Protein AF-A0A3B8ZD10-F1 (afdb_monomer_lite)

pLDDT: mean 90.15, std 9.59, range [50.25, 98.69]

Radius of gyration: 27.7 Å; chains: 1; bounding box: 55×50×92 Å

Structure (mmCIF, N/CA/C/O backbone):
data_AF-A0A3B8ZD10-F1
#
_entry.id   AF-A0A3B8ZD10-F1
#
loop_
_atom_site.group_PDB
_atom_site.id
_atom_site.type_symbol
_atom_site.label_atom_id
_atom_site.label_alt_id
_atom_site.label_comp_id
_atom_site.label_asym_id
_atom_site.label_entity_id
_atom_site.label_seq_id
_atom_site.pdbx_PDB_ins_code
_atom_site.Cartn_x
_atom_site.Cartn_y
_atom_site.Cartn_z
_atom_site.occupancy
_atom_site.B_iso_or_equiv
_atom_site.auth_seq_id
_atom_site.auth_comp_id
_atom_site.auth_asym_id
_atom_site.auth_atom_id
_atom_site.pdbx_PDB_model_num
ATOM 1 N N . GLU A 1 1 ? -23.209 -29.153 54.012 1.00 58.50 1 GLU A N 1
ATOM 2 C CA . GLU A 1 1 ? -24.086 -29.615 55.105 1.00 58.50 1 GLU A CA 1
ATOM 3 C C . GLU A 1 1 ? -25.466 -29.837 54.503 1.00 58.50 1 GLU A C 1
ATOM 5 O O . GLU A 1 1 ? -25.837 -29.044 53.650 1.00 58.50 1 GLU A O 1
ATOM 10 N N . CYS A 1 2 ? -26.150 -30.945 54.799 1.00 76.38 2 CYS A N 1
ATOM 11 C CA . CYS A 1 2 ? -27.418 -31.303 54.125 1.00 76.38 2 CYS A CA 1
ATOM 12 C C . CYS A 1 2 ? -28.650 -31.156 55.031 1.00 76.38 2 CYS A C 1
ATOM 14 O O . CYS A 1 2 ? -29.732 -31.609 54.667 1.00 76.38 2 CYS A O 1
ATOM 16 N N . HIS A 1 3 ? -28.470 -30.608 56.229 1.00 82.19 3 HIS A N 1
ATOM 17 C CA . HIS A 1 3 ? -29.520 -30.393 57.214 1.00 82.19 3 HIS A CA 1
ATOM 18 C C . HIS A 1 3 ? -29.090 -29.293 58.185 1.00 82.19 3 HIS A C 1
ATOM 20 O O . HIS A 1 3 ? -27.906 -28.964 58.244 1.00 82.19 3 HIS A O 1
ATOM 26 N N . ASP A 1 4 ? -30.058 -28.770 58.932 1.00 85.12 4 ASP A N 1
ATOM 27 C CA . ASP A 1 4 ? -29.829 -27.820 60.017 1.00 85.12 4 ASP A CA 1
ATOM 28 C C . ASP A 1 4 ? -29.285 -28.530 61.261 1.00 85.12 4 ASP A C 1
ATOM 30 O O . ASP A 1 4 ? -29.813 -29.565 61.686 1.00 85.12 4 ASP A O 1
ATOM 34 N N . HIS A 1 5 ? -28.284 -27.940 61.904 1.00 88.56 5 HIS A N 1
ATOM 35 C CA . HIS A 1 5 ? -27.879 -28.289 63.257 1.00 88.56 5 HIS A CA 1
ATOM 36 C C . HIS A 1 5 ? -28.470 -27.327 64.294 1.00 88.56 5 HIS A C 1
ATOM 38 O O . HIS A 1 5 ? -28.798 -26.172 64.035 1.00 88.56 5 HIS A O 1
ATOM 44 N N . LYS A 1 6 ? -28.567 -27.813 65.540 1.00 86.81 6 LYS A N 1
ATOM 45 C CA . LYS A 1 6 ? -29.190 -27.103 66.674 1.00 86.81 6 LYS A CA 1
ATOM 46 C C . LYS A 1 6 ? -28.599 -25.713 66.956 1.00 86.81 6 LYS A C 1
ATOM 48 O O . LYS A 1 6 ? -29.279 -24.886 67.556 1.00 86.81 6 LYS A O 1
ATOM 53 N N . PHE A 1 7 ? -27.339 -25.487 66.596 1.00 88.12 7 PHE A N 1
ATOM 54 C CA . PHE A 1 7 ? -26.610 -24.255 66.905 1.00 88.12 7 PHE A CA 1
ATOM 55 C C . PHE A 1 7 ? -26.227 -23.464 65.654 1.00 88.12 7 PHE A C 1
ATOM 57 O O . PHE A 1 7 ? -25.384 -22.570 65.744 1.00 88.12 7 PHE A O 1
ATOM 64 N N . ASP A 1 8 ? -26.835 -23.775 64.508 1.00 85.00 8 ASP A N 1
ATOM 65 C CA . ASP A 1 8 ? -26.559 -23.033 63.288 1.00 85.00 8 ASP A CA 1
ATOM 66 C C . ASP A 1 8 ? -27.154 -21.622 63.380 1.00 85.00 8 ASP A C 1
ATOM 68 O O . ASP A 1 8 ? -28.319 -21.450 63.751 1.00 85.00 8 ASP A O 1
ATOM 72 N N . PRO A 1 9 ? -26.366 -20.585 63.055 1.00 87.69 9 PRO A N 1
ATOM 73 C CA . PRO A 1 9 ? -26.815 -19.199 63.140 1.00 87.69 9 PRO A CA 1
ATOM 74 C C . PRO A 1 9 ? -27.785 -18.808 62.013 1.00 87.69 9 PRO A C 1
ATOM 76 O O . PRO A 1 9 ? -28.437 -17.771 62.107 1.00 87.69 9 PRO A O 1
ATOM 79 N N . LEU A 1 10 ? -27.862 -19.604 60.943 1.00 86.56 10 LEU A N 1
ATOM 80 C CA . LEU A 1 10 ? -28.751 -19.437 59.794 1.00 86.56 10 LEU A CA 1
ATOM 81 C C . LEU A 1 10 ? -29.267 -20.813 59.383 1.00 86.56 10 LEU A C 1
ATOM 83 O O . LEU A 1 10 ? -28.506 -21.778 59.423 1.00 86.56 10 LEU A O 1
ATOM 87 N N . THR A 1 11 ? -30.522 -20.895 58.941 1.00 90.06 11 THR A N 1
ATOM 88 C CA . THR A 1 11 ? -31.039 -22.155 58.400 1.00 90.06 11 THR A CA 1
ATOM 89 C C . THR A 1 11 ? -30.352 -22.484 57.074 1.00 90.06 11 THR A C 1
ATOM 91 O O . THR A 1 11 ? -29.968 -21.604 56.2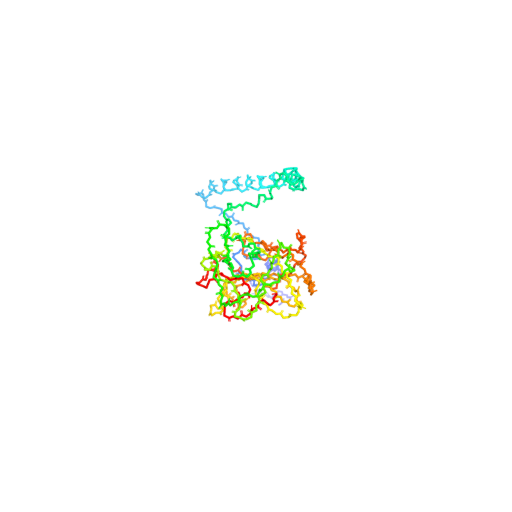98 1.00 90.06 11 THR A O 1
ATOM 94 N N . MET A 1 12 ? -30.241 -23.768 56.765 1.00 87.62 12 MET A N 1
ATOM 95 C CA . MET A 1 12 ? -29.809 -24.304 55.485 1.00 87.62 12 MET A CA 1
ATOM 96 C C . MET A 1 12 ? -30.646 -23.714 54.340 1.00 87.62 12 MET A C 1
ATOM 98 O O . MET A 1 12 ? -30.109 -23.395 53.277 1.00 87.62 12 MET A O 1
ATOM 102 N N . GLN A 1 13 ? -31.951 -23.523 54.554 1.00 88.38 13 GLN A N 1
ATOM 103 C CA . GLN A 1 13 ? -32.834 -22.873 53.587 1.00 88.38 13 GLN A CA 1
ATOM 104 C C . GLN A 1 13 ? -32.432 -21.410 53.335 1.00 88.38 13 GLN A C 1
ATOM 106 O O . GLN A 1 13 ? -32.352 -20.995 52.177 1.00 88.38 13 GLN A O 1
ATOM 111 N N . ASP A 1 14 ? -32.133 -20.636 54.378 1.00 89.12 14 ASP A N 1
ATOM 112 C CA . ASP A 1 14 ? -31.678 -19.245 54.247 1.00 89.12 14 ASP A CA 1
ATOM 113 C C . ASP A 1 14 ? -30.306 -19.164 53.570 1.00 89.12 14 ASP A C 1
ATOM 115 O O . ASP A 1 14 ? -30.092 -18.353 52.668 1.00 89.12 14 ASP A O 1
ATOM 119 N N . TYR A 1 15 ? -29.391 -20.063 53.932 1.00 86.12 15 TYR A N 1
ATOM 120 C CA . TYR A 1 15 ? -28.073 -20.156 53.312 1.00 86.12 15 TYR A CA 1
ATOM 121 C C . TYR A 1 15 ? -28.170 -20.435 51.804 1.00 86.12 15 TYR A C 1
ATOM 123 O O . TYR A 1 15 ? -27.581 -19.712 50.994 1.00 86.12 15 TYR A O 1
ATOM 131 N N . TYR A 1 16 ? -28.938 -21.453 51.398 1.00 86.25 16 TYR A N 1
ATOM 132 C CA . TYR A 1 16 ? -29.074 -21.806 49.983 1.00 86.25 16 TYR A CA 1
ATOM 133 C C . TYR A 1 16 ? -29.938 -20.819 49.193 1.00 86.25 16 TYR A C 1
ATOM 135 O O . TYR A 1 16 ? -29.632 -20.566 48.026 1.00 86.25 16 TYR A O 1
ATOM 143 N N . SER A 1 17 ? -30.971 -20.226 49.799 1.00 86.69 17 SER A N 1
ATOM 144 C CA . SER A 1 17 ? -31.771 -19.186 49.140 1.00 86.69 17 SER A CA 1
ATOM 145 C C . SER A 1 17 ? -30.940 -17.933 48.864 1.00 86.69 17 SER A C 1
ATOM 147 O O . SER A 1 17 ? -30.990 -17.409 47.752 1.00 86.69 17 SER A O 1
ATOM 149 N N . MET A 1 18 ? -30.083 -17.516 49.802 1.00 85.19 18 MET A N 1
ATOM 150 C CA . MET A 1 18 ? -29.147 -16.411 49.590 1.00 85.19 18 MET A CA 1
ATOM 151 C C . MET A 1 18 ? -28.082 -16.765 48.543 1.00 85.19 18 MET A C 1
ATOM 153 O O . MET A 1 18 ? -27.802 -15.977 47.641 1.00 85.19 18 MET A O 1
ATOM 157 N N . ALA A 1 19 ? -27.521 -17.977 48.600 1.00 83.25 19 ALA A N 1
ATOM 158 C CA . ALA A 1 19 ? -26.534 -18.431 47.622 1.00 83.25 19 ALA A CA 1
ATOM 159 C C . ALA A 1 19 ? -27.093 -18.464 46.188 1.00 83.25 19 ALA A C 1
ATOM 161 O O . ALA A 1 19 ? -26.352 -18.182 45.244 1.00 83.25 19 ALA A O 1
ATOM 162 N N . ALA A 1 20 ? -28.384 -18.766 46.009 1.00 83.19 20 ALA A N 1
ATOM 163 C CA . ALA A 1 20 ? -29.035 -18.783 44.701 1.00 83.19 20 ALA A CA 1
ATOM 164 C C . ALA A 1 20 ? -29.061 -17.400 44.022 1.00 83.19 20 ALA A C 1
ATOM 166 O O . ALA A 1 20 ? -28.881 -17.328 42.806 1.00 83.19 20 ALA A O 1
ATOM 167 N N . PHE A 1 21 ? -29.197 -16.306 44.786 1.00 80.19 21 PHE A N 1
ATOM 168 C CA . PHE A 1 21 ? -29.125 -14.943 44.237 1.00 80.19 21 PHE A CA 1
ATOM 169 C C . PHE A 1 21 ? -27.746 -14.625 43.646 1.00 80.19 21 PHE A C 1
ATOM 171 O O . PHE A 1 21 ? -27.655 -14.009 42.586 1.00 80.19 21 PHE A O 1
ATOM 178 N N . PHE A 1 22 ? -26.669 -15.074 44.294 1.00 78.44 22 PHE A N 1
ATOM 179 C CA . PHE A 1 22 ? -25.298 -14.745 43.884 1.00 78.44 22 PHE A CA 1
ATOM 180 C C . PHE A 1 22 ? -24.666 -15.771 42.935 1.00 78.44 22 PHE A C 1
ATOM 182 O O . PHE A 1 22 ? -23.684 -15.463 42.261 1.00 78.44 22 PHE A O 1
ATOM 189 N N . ARG A 1 23 ? -25.228 -16.983 42.833 1.00 73.62 23 ARG A N 1
ATOM 190 C CA . ARG A 1 23 ? -24.762 -18.035 41.909 1.00 73.62 23 ARG A CA 1
ATOM 191 C C . ARG A 1 23 ? -25.371 -17.975 40.507 1.00 73.62 23 ARG A C 1
ATOM 193 O O . ARG A 1 23 ? -25.108 -18.872 39.712 1.00 73.62 23 ARG A O 1
ATOM 200 N N . ASN A 1 24 ? -26.131 -16.933 40.179 1.00 74.81 24 ASN A N 1
ATOM 201 C CA . ASN A 1 24 ? -26.743 -16.768 38.860 1.00 74.81 24 ASN A CA 1
ATOM 202 C C . ASN A 1 24 ? -26.141 -15.599 38.062 1.00 74.81 24 ASN A C 1
ATOM 204 O O . ASN A 1 24 ? -26.862 -14.768 37.514 1.00 74.81 24 ASN A O 1
ATOM 208 N N . THR A 1 25 ? -24.810 -15.499 38.019 1.00 71.50 25 THR A N 1
ATOM 209 C CA . THR A 1 25 ? -24.140 -14.547 37.125 1.00 71.50 25 THR A CA 1
ATOM 210 C C . THR A 1 25 ? -23.747 -15.226 35.818 1.00 71.50 25 THR A C 1
ATOM 212 O O . THR A 1 25 ? -23.167 -16.310 35.810 1.00 71.50 25 THR A O 1
ATOM 215 N N . THR A 1 26 ? -24.046 -14.577 34.693 1.00 72.12 26 THR A N 1
ATOM 216 C CA . THR A 1 26 ? -23.572 -14.987 33.362 1.00 72.12 26 THR A CA 1
ATOM 217 C C . THR A 1 26 ? -22.151 -14.492 33.073 1.00 72.12 26 THR A C 1
ATOM 219 O O . THR A 1 26 ? -21.624 -14.736 31.987 1.00 72.12 26 THR A O 1
ATOM 222 N N . GLN A 1 27 ? -21.527 -13.762 34.004 1.00 72.88 27 GLN A N 1
ATOM 223 C CA . GLN A 1 27 ? -20.167 -13.255 33.844 1.00 72.88 27 GLN A CA 1
ATOM 224 C C . GLN A 1 27 ? -19.145 -14.329 34.226 1.00 72.88 27 GLN A C 1
ATOM 226 O O . GLN A 1 27 ? -19.218 -14.934 35.292 1.00 72.88 27 GLN A O 1
ATOM 231 N N . GLY A 1 28 ? -18.170 -14.555 33.345 1.00 74.50 28 GLY A N 1
ATOM 232 C CA . GLY A 1 28 ? -17.036 -15.432 33.633 1.00 74.50 28 GLY A CA 1
ATOM 233 C C . GLY A 1 28 ? -16.087 -14.834 34.679 1.00 74.50 28 GLY A C 1
ATOM 234 O O . GLY A 1 28 ? -16.076 -13.627 34.896 1.00 74.50 28 GLY A O 1
ATOM 235 N N . ALA A 1 29 ? -15.245 -15.679 35.282 1.00 74.62 29 ALA A N 1
ATOM 236 C CA . ALA A 1 29 ? -14.322 -15.286 36.356 1.00 74.62 29 ALA A CA 1
ATOM 237 C C . ALA A 1 29 ? -13.251 -14.255 35.943 1.00 74.62 29 ALA A C 1
ATOM 239 O O . ALA A 1 29 ? -12.703 -13.566 36.797 1.00 74.62 29 ALA A O 1
ATOM 240 N N . PHE A 1 30 ? -12.949 -14.151 34.645 1.00 75.19 30 PHE A N 1
ATOM 241 C CA . PHE A 1 30 ? -11.964 -13.215 34.107 1.00 75.19 30 PHE A CA 1
ATOM 242 C C . PHE A 1 30 ? -12.637 -12.184 33.201 1.00 75.19 30 PHE A C 1
ATOM 244 O O . PHE A 1 30 ? -13.269 -12.536 32.193 1.00 75.19 30 PHE A O 1
ATOM 251 N N . ASP A 1 31 ? -12.428 -10.908 33.520 1.00 73.75 31 ASP A N 1
ATOM 252 C CA . ASP A 1 31 ? -12.851 -9.777 32.693 1.00 73.75 31 ASP A CA 1
ATOM 253 C C . ASP A 1 31 ? -12.106 -9.740 31.347 1.00 73.75 31 ASP A C 1
ATOM 255 O O . ASP A 1 31 ? -12.654 -9.278 30.352 1.00 73.75 31 ASP A O 1
ATOM 259 N N . GLY A 1 32 ? -10.910 -10.332 31.273 1.00 79.06 32 GLY A N 1
ATOM 260 C CA . GLY A 1 32 ? -10.067 -10.351 30.082 1.00 79.06 32 GLY A CA 1
ATOM 261 C C . GLY A 1 32 ? -9.297 -9.049 29.861 1.00 79.06 32 GLY A C 1
ATOM 262 O O . GLY A 1 32 ? -8.854 -8.817 28.739 1.00 79.06 32 GLY A O 1
ATOM 263 N N . ASN A 1 33 ? -9.151 -8.216 30.898 1.00 77.50 33 ASN A N 1
ATOM 264 C CA . ASN A 1 33 ? -8.422 -6.947 30.857 1.00 77.50 33 ASN A CA 1
ATOM 265 C C . ASN A 1 33 ? -8.928 -5.971 29.769 1.00 77.50 33 ASN A C 1
ATOM 267 O O . ASN A 1 33 ? -8.164 -5.198 29.189 1.00 77.50 33 ASN A O 1
ATOM 271 N N . VAL A 1 34 ? -10.225 -6.033 29.445 1.00 77.62 34 VAL A N 1
ATOM 272 C CA . VAL A 1 34 ? -10.886 -5.104 28.518 1.00 77.62 34 VAL A CA 1
ATOM 273 C C . VAL A 1 34 ? -11.526 -3.960 29.301 1.00 77.62 34 VAL A C 1
ATOM 275 O O . VAL A 1 34 ? -12.188 -4.191 30.309 1.00 77.62 34 VAL A O 1
ATOM 278 N N . ARG A 1 35 ? -11.353 -2.723 28.814 1.00 72.38 35 ARG A N 1
ATOM 279 C CA . ARG A 1 35 ? -11.774 -1.481 29.495 1.00 72.38 35 ARG A CA 1
ATOM 280 C C . ARG A 1 35 ? -13.214 -1.518 30.023 1.00 72.38 35 ARG A C 1
ATOM 282 O O . ARG A 1 35 ? -13.456 -1.080 31.138 1.00 72.38 35 ARG A O 1
ATOM 289 N N . ASP A 1 36 ? -14.144 -2.027 29.220 1.00 76.69 36 ASP A N 1
ATOM 290 C CA . ASP A 1 36 ? -15.575 -2.052 29.542 1.00 76.69 36 ASP A CA 1
ATOM 291 C C . ASP A 1 36 ? -16.055 -3.471 29.938 1.00 76.69 36 ASP A C 1
ATOM 293 O O . ASP A 1 36 ? -17.207 -3.817 29.697 1.00 76.69 36 ASP A O 1
ATOM 297 N N . GLY A 1 37 ? -15.189 -4.312 30.526 1.00 72.69 37 GLY A N 1
ATOM 298 C CA . GLY A 1 37 ? -15.539 -5.646 31.039 1.00 72.69 37 GLY A CA 1
ATOM 299 C C . GLY A 1 37 ? -16.299 -6.554 30.052 1.00 72.69 37 GLY A C 1
ATOM 300 O O . GLY A 1 37 ? -16.341 -6.323 28.846 1.00 72.69 37 GLY A O 1
ATOM 301 N N . LYS A 1 38 ? -16.909 -7.632 30.561 1.00 72.75 38 LYS A N 1
ATOM 302 C CA . LYS A 1 38 ? -17.839 -8.501 29.795 1.00 72.75 38 LYS A CA 1
ATOM 303 C C . LYS A 1 38 ? -19.282 -8.430 30.305 1.00 72.75 38 LYS A C 1
ATOM 305 O O . LYS A 1 38 ? -20.141 -9.191 29.867 1.00 72.75 38 LYS A O 1
ATOM 310 N N . GLY A 1 39 ? -19.524 -7.555 31.274 1.00 74.50 39 GLY A N 1
ATOM 311 C CA . GLY A 1 39 ? -20.830 -7.311 31.865 1.00 74.50 39 GLY A CA 1
ATOM 312 C C . GLY A 1 39 ? -21.616 -6.221 31.144 1.00 74.50 39 GLY A C 1
ATOM 313 O O . GLY A 1 39 ? -21.083 -5.553 30.259 1.00 74.50 39 GLY A O 1
ATOM 314 N N . PRO A 1 40 ? -22.879 -5.999 31.536 1.00 74.94 40 PRO A N 1
ATOM 315 C CA . PRO A 1 40 ? -23.596 -4.804 31.125 1.00 74.94 40 PRO A CA 1
ATOM 316 C C . PRO A 1 40 ? -22.879 -3.566 31.679 1.00 74.94 40 PRO A C 1
ATOM 318 O O . PRO A 1 40 ? -22.665 -3.448 32.884 1.00 74.94 40 PRO A O 1
ATOM 321 N N . VAL A 1 41 ? -22.523 -2.641 30.790 1.00 79.00 41 VAL A N 1
ATOM 322 C CA . VAL A 1 41 ? -21.915 -1.356 31.147 1.00 79.00 41 VAL A CA 1
ATOM 323 C C . VAL A 1 41 ? -22.866 -0.240 30.757 1.00 79.00 41 VAL A C 1
ATOM 325 O O . VAL A 1 41 ? -23.288 -0.142 29.605 1.00 79.00 41 VAL A O 1
ATOM 328 N N . VAL A 1 42 ? -23.172 0.627 31.718 1.00 81.94 42 VAL A N 1
ATOM 329 C CA . VAL A 1 42 ? -23.913 1.864 31.480 1.00 81.94 42 VAL A CA 1
ATOM 330 C C . VAL A 1 42 ? -22.915 3.012 31.522 1.00 81.94 42 VAL A C 1
ATOM 332 O O . VAL A 1 42 ? -22.286 3.256 32.549 1.00 81.94 42 VAL A O 1
ATOM 335 N N . ARG A 1 43 ? -22.745 3.717 30.400 1.00 82.38 43 ARG A N 1
ATOM 336 C CA . ARG A 1 43 ? -21.948 4.948 30.380 1.00 82.38 43 ARG A CA 1
ATOM 337 C C . ARG A 1 43 ? -22.797 6.075 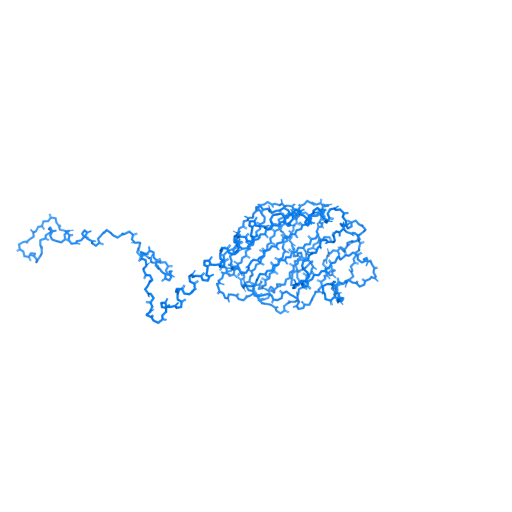30.953 1.00 82.38 43 ARG A C 1
ATOM 339 O O . ARG A 1 43 ? -23.824 6.416 30.373 1.00 82.38 43 ARG A O 1
ATOM 346 N N . VAL A 1 44 ? -22.347 6.650 32.061 1.00 86.81 44 VAL A N 1
ATOM 347 C CA . VAL A 1 44 ? -22.975 7.813 32.690 1.00 86.81 44 VAL A CA 1
ATOM 348 C C . VAL A 1 44 ? -22.087 9.027 32.400 1.00 86.81 44 VAL A C 1
ATOM 350 O O . VAL A 1 44 ? -20.978 9.080 32.930 1.00 86.81 44 VAL A O 1
ATOM 353 N N . PRO A 1 45 ? -22.502 9.955 31.518 1.00 84.88 45 PRO A N 1
ATOM 354 C CA . PRO A 1 45 ? -21.742 11.175 31.257 1.00 84.88 45 PRO A CA 1
ATOM 355 C C . PRO A 1 45 ? -21.700 12.060 32.505 1.00 84.88 45 PRO A C 1
ATOM 357 O O . PRO A 1 45 ? -22.663 12.081 33.277 1.00 84.88 45 PRO A O 1
ATOM 360 N N . LEU A 1 46 ? -20.621 12.825 32.678 1.00 91.56 46 LEU A N 1
ATOM 361 C CA . LEU A 1 46 ? -20.606 13.915 33.650 1.00 91.56 46 LEU A CA 1
ATOM 362 C C . LEU A 1 46 ? -21.577 15.013 33.199 1.00 91.56 46 LEU A C 1
ATOM 364 O O . LEU A 1 46 ? -21.838 15.166 32.007 1.00 91.56 46 LEU A O 1
ATOM 368 N N . GLY A 1 47 ? -22.114 15.787 34.147 1.00 93.00 47 GLY A N 1
ATOM 369 C CA . GLY A 1 47 ? -23.080 16.848 33.838 1.00 93.00 47 GLY A CA 1
ATOM 370 C C . GLY A 1 47 ? -22.548 17.865 32.822 1.00 93.00 47 GLY A C 1
ATOM 371 O O . GLY A 1 47 ? -23.264 18.239 31.899 1.00 93.00 47 GLY A O 1
ATOM 372 N N . GLU A 1 48 ? -21.271 18.232 32.946 1.00 91.62 48 GLU A N 1
ATOM 373 C CA . GLU A 1 48 ? -20.562 19.130 32.024 1.00 91.62 48 GLU A CA 1
ATOM 374 C C . GLU A 1 48 ? -20.386 18.553 30.606 1.00 91.62 48 GLU A C 1
ATOM 376 O O . GLU A 1 48 ? -20.336 19.302 29.633 1.00 91.62 48 GLU A O 1
ATOM 381 N N . ASP A 1 49 ? -20.371 17.224 30.463 1.00 91.62 49 ASP A N 1
ATOM 382 C CA . ASP A 1 49 ? -20.184 16.543 29.178 1.00 91.62 49 ASP A CA 1
ATOM 383 C C . ASP A 1 49 ? -21.492 16.345 28.402 1.00 91.62 49 ASP A C 1
ATOM 385 O O . ASP A 1 49 ? -21.459 15.985 27.222 1.00 91.62 49 ASP A O 1
ATOM 389 N N . LEU A 1 50 ? -22.657 16.543 29.032 1.00 90.69 50 LEU A N 1
ATOM 390 C CA . LEU A 1 50 ? -23.956 16.243 28.419 1.00 90.69 50 LEU A CA 1
ATOM 391 C C . LEU A 1 50 ? -24.200 17.063 27.148 1.00 90.69 50 LEU A C 1
ATOM 393 O O . LEU A 1 50 ? -24.604 16.502 26.125 1.00 90.69 50 LEU A O 1
ATOM 397 N N . GLU A 1 51 ? -23.903 18.364 27.186 1.00 92.88 51 GLU A N 1
ATOM 398 C CA . GLU A 1 51 ? -24.054 19.246 26.024 1.00 92.88 51 GLU A CA 1
ATOM 399 C C . GLU A 1 51 ? -23.099 18.845 24.897 1.00 92.88 51 GLU A C 1
ATOM 401 O O . GLU A 1 51 ? -23.502 18.718 23.735 1.00 92.88 51 GLU A O 1
ATOM 406 N N . ARG A 1 52 ? -21.831 18.568 25.237 1.00 92.75 52 ARG A N 1
ATOM 407 C CA . ARG A 1 52 ? -20.825 18.160 24.253 1.00 92.75 52 ARG A CA 1
ATOM 408 C C . ARG A 1 52 ? -21.171 16.817 23.622 1.00 92.75 52 ARG A C 1
ATOM 410 O O . ARG A 1 52 ? -21.034 16.668 22.407 1.00 92.75 52 ARG A O 1
ATOM 417 N N . LYS A 1 53 ? -21.646 15.858 24.416 1.00 90.75 53 LYS A N 1
ATOM 418 C CA . LYS A 1 53 ? -22.092 14.551 23.933 1.00 90.75 53 LYS A CA 1
ATOM 419 C C . LYS A 1 53 ? -23.254 14.699 22.952 1.00 90.75 53 LYS A C 1
ATOM 421 O O . LYS A 1 53 ? -23.185 14.137 21.864 1.00 90.75 53 LYS A O 1
ATOM 426 N N . ALA A 1 54 ? -24.281 15.476 23.300 1.00 92.06 54 ALA A N 1
ATOM 427 C CA . ALA A 1 54 ? -25.426 15.700 22.419 1.00 92.06 54 ALA A CA 1
ATOM 428 C C . ALA A 1 54 ? -25.008 16.348 21.086 1.00 92.06 54 ALA A C 1
ATOM 430 O O . ALA A 1 54 ? -25.472 15.943 20.018 1.00 92.06 54 ALA A O 1
ATOM 431 N N . ALA A 1 55 ? -24.079 17.309 21.126 1.00 94.62 55 ALA A N 1
ATOM 432 C CA . ALA A 1 55 ? -23.522 17.911 19.918 1.00 94.62 55 ALA A CA 1
ATOM 433 C C . ALA A 1 55 ? -22.767 16.888 19.050 1.00 94.62 55 ALA A C 1
ATOM 435 O O . ALA A 1 55 ? -22.951 16.863 17.833 1.00 94.62 55 ALA A O 1
ATOM 436 N N . LEU A 1 56 ? -21.944 16.030 19.661 1.00 93.88 56 LEU A N 1
ATOM 437 C CA . LEU A 1 56 ? -21.199 14.985 18.954 1.00 93.88 56 LEU A CA 1
ATOM 438 C C . LEU A 1 56 ? -22.120 13.935 18.328 1.00 93.88 56 LEU A C 1
ATOM 440 O O . LEU A 1 56 ? -21.900 13.564 17.179 1.00 93.88 56 LEU A O 1
ATOM 444 N N . ASP A 1 57 ? -23.163 13.497 19.033 1.00 91.69 57 ASP A N 1
ATOM 445 C CA . ASP A 1 57 ? -24.133 12.532 18.502 1.00 91.69 57 ASP A CA 1
ATOM 446 C C . ASP A 1 57 ? -24.797 13.072 17.221 1.00 91.69 57 ASP A C 1
ATOM 448 O O . ASP A 1 57 ? -24.871 12.371 16.208 1.00 91.69 57 ASP A O 1
ATOM 452 N N . ASN A 1 58 ? -25.183 14.353 17.219 1.00 94.38 58 ASN A N 1
ATOM 453 C CA . ASN A 1 58 ? -25.740 15.020 16.040 1.00 94.38 58 ASN A CA 1
ATOM 454 C C . ASN A 1 58 ? -24.719 15.154 14.900 1.00 94.38 58 ASN A C 1
ATOM 456 O O . ASN A 1 58 ? -25.056 14.913 13.741 1.00 94.38 58 ASN A O 1
ATOM 460 N N . GLN A 1 59 ? -23.465 15.506 15.206 1.00 96.25 59 GLN A N 1
ATOM 461 C CA . GLN A 1 59 ? -22.397 15.605 14.204 1.00 96.25 59 GLN A CA 1
ATOM 462 C C . GLN A 1 59 ? -22.082 14.247 13.568 1.00 96.25 59 GLN A C 1
ATOM 464 O O . GLN A 1 59 ? -21.922 14.162 12.351 1.00 96.25 59 GLN A O 1
ATOM 469 N N . ILE A 1 60 ? -22.037 13.178 14.369 1.00 91.56 60 ILE A N 1
ATOM 470 C CA . ILE A 1 60 ? -21.826 11.809 13.890 1.00 91.56 60 ILE A CA 1
ATOM 471 C C . ILE A 1 60 ? -22.980 11.394 12.979 1.00 91.56 60 ILE A C 1
ATOM 473 O O . ILE A 1 60 ? -22.728 10.899 11.881 1.00 91.56 60 ILE A O 1
ATOM 477 N N . ALA A 1 61 ? -24.228 11.619 13.399 1.00 94.62 61 ALA A N 1
ATOM 478 C CA . ALA A 1 61 ? -25.400 11.292 12.593 1.00 94.62 61 ALA A CA 1
ATOM 479 C C . ALA A 1 61 ? -25.398 12.056 11.257 1.00 94.62 61 ALA A C 1
ATOM 481 O O . ALA A 1 61 ? -25.564 11.447 10.199 1.00 94.62 61 ALA A O 1
ATOM 482 N N . ALA A 1 62 ? -25.120 13.364 11.286 1.00 95.50 62 ALA A N 1
ATOM 483 C CA . ALA A 1 62 ? -25.034 14.194 10.087 1.00 95.50 62 ALA A CA 1
ATOM 484 C C . ALA A 1 62 ? -23.907 13.738 9.145 1.00 95.50 62 ALA A C 1
ATOM 486 O O . ALA A 1 62 ? -24.128 13.599 7.943 1.00 95.50 62 ALA A O 1
ATOM 487 N N . ALA A 1 63 ? -22.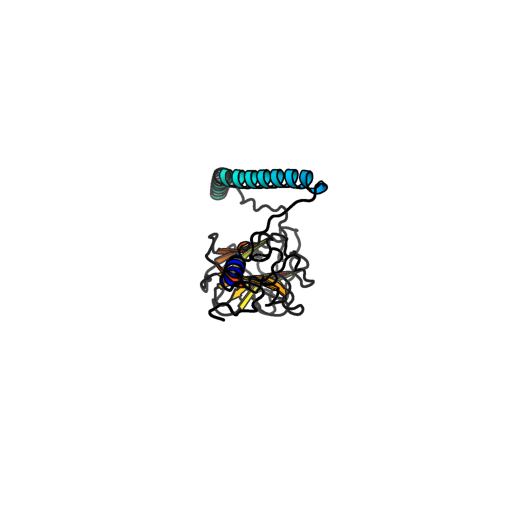716 13.440 9.673 1.00 90.69 63 ALA A N 1
ATOM 488 C CA . ALA A 1 63 ? -21.592 12.949 8.878 1.00 90.69 63 ALA A CA 1
ATOM 489 C C . ALA A 1 63 ? -21.876 11.567 8.266 1.00 90.69 63 ALA A C 1
ATOM 491 O O . ALA A 1 63 ? -21.546 11.317 7.105 1.00 90.69 63 ALA A O 1
ATOM 492 N N . GLN A 1 64 ? -22.519 10.667 9.018 1.00 91.50 64 GLN A N 1
ATOM 493 C CA . GLN A 1 64 ? -22.948 9.363 8.508 1.00 91.5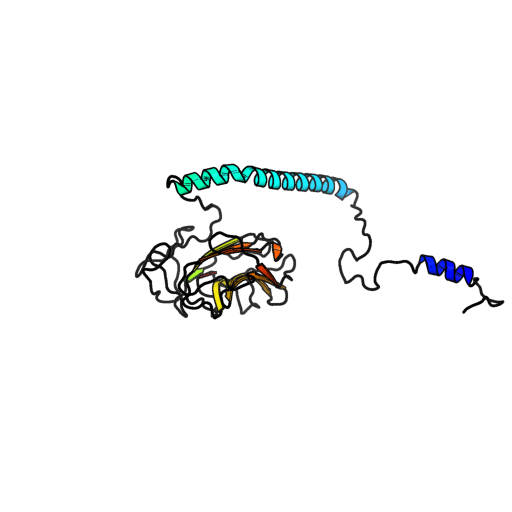0 64 GLN A CA 1
ATOM 494 C C . GLN A 1 64 ? -23.976 9.510 7.384 1.00 91.50 64 GLN A C 1
ATOM 496 O O . GLN A 1 64 ? -23.838 8.851 6.351 1.00 91.50 64 GLN A O 1
ATOM 501 N N . GLN A 1 65 ? -24.958 10.397 7.553 1.00 94.44 65 GLN A N 1
ATOM 502 C CA . GLN A 1 65 ? -25.968 10.671 6.536 1.00 94.44 65 GLN A CA 1
ATOM 503 C C . GLN A 1 65 ? -25.349 11.294 5.283 1.00 94.44 65 GLN A C 1
ATOM 505 O O . GLN A 1 65 ? -25.611 10.811 4.185 1.00 94.44 65 GLN A O 1
ATOM 510 N N . ALA A 1 66 ? -24.475 12.293 5.432 1.00 92.25 66 ALA A N 1
ATOM 511 C CA . ALA A 1 66 ? -23.761 12.908 4.315 1.00 92.25 66 ALA A CA 1
ATOM 512 C C . ALA A 1 66 ? -22.928 11.875 3.538 1.00 92.25 66 ALA A C 1
ATOM 514 O O . ALA A 1 66 ? -22.967 11.843 2.307 1.00 92.25 66 ALA A O 1
ATOM 515 N N . LYS A 1 67 ? -22.234 10.973 4.247 1.00 88.94 67 LYS A N 1
ATOM 516 C CA . LYS A 1 67 ? -21.467 9.881 3.634 1.00 88.94 67 LYS A CA 1
ATOM 517 C C . LYS A 1 67 ? -22.354 8.937 2.821 1.00 88.94 67 LYS A C 1
ATOM 519 O O . LYS A 1 67 ? -21.998 8.585 1.698 1.00 88.94 67 LYS A O 1
ATOM 524 N N . GLU A 1 68 ? -23.486 8.503 3.376 1.00 89.88 68 GLU A N 1
ATOM 525 C CA . GLU A 1 68 ? -24.387 7.571 2.685 1.00 89.88 68 GLU A CA 1
ATOM 526 C C . GLU A 1 68 ? -25.114 8.247 1.515 1.00 89.88 68 GLU A C 1
ATOM 528 O O . GLU A 1 68 ? -25.247 7.666 0.437 1.00 89.88 68 GLU A O 1
ATOM 533 N N . GLN A 1 69 ? -25.501 9.512 1.677 1.00 90.50 69 GLN A N 1
ATOM 534 C CA . GLN A 1 69 ? -26.113 10.306 0.620 1.00 90.50 69 GLN A CA 1
ATOM 535 C C . GLN A 1 69 ? -25.141 10.497 -0.548 1.00 90.50 69 GLN A C 1
ATOM 537 O O . GLN A 1 69 ? -25.497 10.175 -1.681 1.00 90.50 69 GLN A O 1
ATOM 542 N N . HIS A 1 70 ? -23.894 10.892 -0.277 1.00 83.31 70 HIS A N 1
ATOM 543 C CA . HIS A 1 70 ? -22.850 10.973 -1.297 1.00 83.31 70 HIS A CA 1
ATOM 544 C C . HIS A 1 70 ? -22.636 9.626 -2.001 1.00 83.31 70 HIS A C 1
ATOM 546 O O . HIS A 1 70 ? -22.627 9.563 -3.227 1.00 83.31 70 HIS A O 1
ATOM 552 N N . ARG A 1 71 ? -22.556 8.525 -1.242 1.00 78.19 71 ARG A N 1
ATOM 553 C CA . ARG A 1 71 ? -22.407 7.172 -1.796 1.00 78.19 71 ARG A CA 1
ATOM 554 C C . ARG A 1 71 ? -23.543 6.798 -2.750 1.00 78.19 71 ARG A C 1
ATOM 556 O O . ARG A 1 71 ? -23.276 6.246 -3.812 1.00 78.19 71 ARG A O 1
ATOM 563 N N . SER A 1 72 ? -24.790 7.089 -2.380 1.00 84.19 72 SER A N 1
ATOM 564 C CA . SER A 1 72 ? -25.959 6.795 -3.221 1.00 84.19 72 SER A CA 1
ATOM 565 C C . SER A 1 72 ? -26.012 7.662 -4.483 1.00 84.19 72 SER A C 1
ATOM 567 O O . SER A 1 72 ? -26.430 7.195 -5.541 1.00 84.19 72 SER A O 1
ATOM 569 N N . GLN A 1 73 ? -25.547 8.909 -4.392 1.00 85.62 73 GLN A N 1
ATOM 570 C CA . GLN A 1 73 ? -25.557 9.865 -5.497 1.00 85.62 73 GLN A CA 1
ATOM 571 C C . GLN A 1 73 ? -24.355 9.715 -6.433 1.00 85.62 73 GLN A C 1
ATOM 573 O O . GLN A 1 73 ? -24.450 10.127 -7.584 1.00 85.62 73 GLN A O 1
ATOM 578 N N . ALA A 1 74 ? -23.258 9.099 -5.985 1.00 79.62 74 ALA A N 1
ATOM 579 C CA . ALA A 1 74 ? -22.019 8.972 -6.752 1.00 79.62 74 ALA A CA 1
ATOM 580 C C . ALA A 1 74 ? -22.150 8.118 -8.026 1.00 79.62 74 ALA A C 1
ATOM 582 O O . ALA A 1 74 ? -21.353 8.287 -8.943 1.00 79.62 74 ALA A O 1
ATOM 583 N N . GLY A 1 75 ? -23.155 7.238 -8.124 1.00 83.56 75 GLY A N 1
ATOM 584 C CA . GLY A 1 75 ? -23.304 6.322 -9.262 1.00 83.56 75 GLY A CA 1
ATOM 585 C C . GLY A 1 75 ? -23.496 7.031 -10.606 1.00 83.56 75 GLY A C 1
ATOM 586 O O . GLY A 1 75 ? -22.754 6.782 -11.548 1.00 83.56 75 GLY A O 1
ATOM 587 N N . LYS A 1 76 ? -24.458 7.955 -10.708 1.00 84.12 76 LYS A N 1
ATOM 588 C CA . LYS A 1 76 ? -24.772 8.625 -11.984 1.00 84.12 76 LYS A CA 1
ATOM 589 C C . LYS A 1 76 ? -23.647 9.559 -12.475 1.00 84.12 76 LYS A C 1
ATOM 591 O O . LYS A 1 76 ? -23.307 9.465 -13.652 1.00 84.12 76 LYS A O 1
ATOM 596 N N . PRO A 1 77 ? -23.034 10.406 -11.623 1.00 83.38 77 PRO A N 1
ATOM 597 C CA . PRO A 1 77 ? -21.842 11.166 -11.991 1.00 83.38 77 PRO A CA 1
ATOM 598 C C . PRO A 1 77 ? -20.668 10.269 -12.396 1.00 83.38 77 PRO A C 1
ATOM 600 O O . PRO A 1 77 ? -19.972 10.588 -13.355 1.00 83.38 77 PRO A O 1
ATOM 603 N N . PHE A 1 78 ? -20.472 9.133 -11.716 1.00 77.31 78 PHE A N 1
ATOM 604 C CA . PHE A 1 78 ? -19.423 8.174 -12.064 1.00 77.31 78 PHE A CA 1
ATOM 605 C C . PHE A 1 78 ? -19.635 7.564 -13.455 1.00 77.31 78 PHE A C 1
ATOM 607 O O . PHE A 1 78 ? -18.705 7.557 -14.251 1.00 77.31 78 PHE A O 1
ATOM 614 N N . GLU A 1 79 ? -20.848 7.117 -13.784 1.00 81.94 79 GLU A N 1
ATOM 615 C CA . GLU A 1 79 ? -21.170 6.569 -15.114 1.00 81.94 79 GLU A CA 1
ATOM 616 C C . GLU A 1 79 ? -21.007 7.614 -16.232 1.00 81.94 79 GLU A C 1
ATOM 618 O O . GLU A 1 79 ? -20.510 7.314 -17.320 1.00 81.94 79 GLU A O 1
ATOM 623 N N . GLN A 1 80 ? -21.385 8.870 -15.964 1.00 82.38 80 GLN A N 1
ATOM 624 C CA . GLN A 1 80 ? -21.189 9.984 -16.899 1.00 82.38 80 GLN A CA 1
ATOM 625 C C . GLN A 1 80 ? -19.704 10.265 -17.141 1.00 82.38 80 GLN A C 1
ATOM 627 O O . GLN A 1 80 ? -19.281 10.389 -18.290 1.00 82.38 80 GLN A O 1
ATOM 632 N N . TRP A 1 81 ? -18.912 10.319 -16.069 1.00 80.06 81 TRP A N 1
ATOM 633 C CA . TRP A 1 81 ? -17.461 10.451 -16.153 1.00 80.06 81 TRP A CA 1
ATOM 634 C C . TRP A 1 81 ? -16.832 9.272 -16.904 1.00 80.06 81 TRP A C 1
ATOM 636 O O . TRP A 1 81 ? -16.037 9.486 -17.814 1.00 80.06 81 TRP A O 1
ATOM 646 N N . LEU A 1 82 ? -17.240 8.037 -16.599 1.00 77.06 82 LEU A N 1
ATOM 647 C CA . LEU A 1 82 ? -16.728 6.826 -17.241 1.00 77.06 82 LEU A CA 1
ATOM 648 C C . LEU A 1 82 ? -17.003 6.826 -18.750 1.00 77.06 82 LEU A C 1
ATOM 650 O O . LEU A 1 82 ? -16.123 6.486 -19.537 1.00 77.06 82 LEU A O 1
ATOM 654 N N . THR A 1 83 ? -18.199 7.259 -19.157 1.00 80.12 83 THR A N 1
ATOM 655 C CA . THR A 1 83 ? -18.575 7.388 -20.573 1.00 80.12 83 THR A CA 1
ATOM 656 C C . THR A 1 83 ? -17.729 8.446 -21.288 1.00 80.12 83 THR A C 1
ATOM 658 O O . THR A 1 83 ? -17.254 8.194 -22.393 1.00 80.12 83 THR A O 1
ATOM 661 N N . ALA A 1 84 ? -17.491 9.601 -20.654 1.00 74.88 84 ALA A N 1
ATOM 662 C CA . ALA A 1 84 ? -16.654 10.669 -21.209 1.00 74.88 84 ALA A CA 1
ATOM 663 C C . ALA A 1 84 ? -15.171 10.267 -21.319 1.00 74.88 84 ALA A C 1
ATOM 665 O O . ALA A 1 84 ? -14.492 10.617 -22.282 1.00 74.88 84 ALA A O 1
ATOM 666 N N . VAL A 1 85 ? -14.665 9.488 -20.357 1.00 68.44 85 VAL A N 1
ATOM 667 C CA . VAL A 1 85 ? -13.314 8.914 -20.434 1.00 68.44 85 VAL A CA 1
ATOM 668 C C . VAL A 1 85 ? -13.219 7.891 -21.567 1.00 68.44 85 VAL A C 1
ATOM 670 O O . VAL A 1 85 ? -12.256 7.901 -22.331 1.00 68.44 85 VAL A O 1
ATOM 673 N N . ALA A 1 86 ? -14.232 7.035 -21.728 1.00 68.94 86 ALA A N 1
ATOM 674 C CA . ALA A 1 86 ? -14.270 6.041 -22.798 1.00 68.94 86 ALA A CA 1
ATOM 675 C C . ALA A 1 86 ? -14.375 6.657 -24.208 1.00 68.94 86 ALA A C 1
ATOM 677 O O . ALA A 1 86 ? -13.899 6.042 -25.162 1.00 68.94 86 ALA A O 1
ATOM 678 N N . SER A 1 87 ? -14.963 7.853 -24.355 1.00 72.25 87 SER A N 1
ATOM 679 C CA . SER A 1 87 ? -15.041 8.571 -25.638 1.00 72.25 87 SER A CA 1
ATOM 680 C C . SER A 1 87 ? -13.769 9.347 -26.000 1.00 72.25 87 SER A C 1
ATOM 682 O O . SER A 1 87 ? -13.680 9.869 -27.107 1.00 72.25 87 SER A O 1
ATOM 684 N N . GLY A 1 88 ? -12.777 9.407 -25.102 1.00 59.44 88 GLY A N 1
ATOM 685 C CA . GLY A 1 88 ? -11.533 10.156 -25.307 1.00 59.44 88 GLY A CA 1
ATOM 686 C C . GLY A 1 88 ? -11.641 11.664 -25.044 1.00 59.44 88 GLY A C 1
ATOM 687 O O . GLY A 1 88 ? -10.629 12.355 -25.133 1.00 59.44 88 GLY A O 1
ATOM 688 N N . ASP A 1 89 ? -12.826 12.164 -24.671 1.00 56.75 89 ASP A N 1
ATOM 689 C CA . ASP A 1 89 ? -13.069 13.577 -24.328 1.00 56.75 89 ASP A CA 1
ATOM 690 C C . ASP A 1 89 ? -12.757 13.896 -22.855 1.00 56.75 89 ASP A C 1
ATOM 692 O O . ASP A 1 89 ? -12.672 15.059 -22.459 1.00 56.75 89 ASP A O 1
ATOM 696 N N . GLY A 1 90 ? -12.571 12.866 -22.027 1.00 50.25 90 GLY A N 1
ATOM 697 C CA . GLY A 1 90 ? -12.103 12.970 -20.653 1.00 50.25 90 GLY A CA 1
ATOM 698 C C . GLY A 1 90 ? -10.775 12.246 -20.485 1.00 50.25 90 GLY A C 1
ATOM 699 O O . GLY A 1 90 ? -10.701 11.026 -20.601 1.00 50.25 90 GLY A O 1
ATOM 700 N N . GLN A 1 91 ? -9.711 12.965 -20.131 1.00 52.59 91 GLN A N 1
ATOM 701 C CA . GLN A 1 91 ? -8.620 12.306 -19.415 1.00 52.59 91 GLN A CA 1
ATOM 702 C C . GLN A 1 91 ? -9.219 11.818 -18.088 1.00 52.59 91 GLN A C 1
ATOM 704 O O . GLN A 1 91 ? -9.956 12.589 -17.463 1.00 52.59 91 GLN A O 1
ATOM 709 N N . PRO A 1 92 ? -8.973 10.573 -17.640 1.00 53.78 92 PRO A N 1
ATOM 710 C CA . PRO A 1 92 ? -9.335 10.197 -16.287 1.00 53.78 92 PRO A CA 1
ATOM 711 C C . PRO A 1 92 ? -8.635 11.186 -15.358 1.00 53.78 92 PRO A C 1
ATOM 713 O O . PRO A 1 92 ? -7.418 11.141 -15.193 1.00 53.78 92 PRO A O 1
ATOM 716 N N . VAL A 1 93 ? -9.404 12.124 -14.802 1.00 54.72 93 VAL A N 1
ATOM 717 C CA . VAL A 1 93 ? -8.929 13.022 -13.756 1.00 54.72 93 VAL A CA 1
ATOM 718 C C . VAL A 1 93 ? -8.770 12.143 -12.527 1.00 54.72 93 VAL A C 1
ATOM 720 O O . VAL A 1 93 ? -9.666 12.018 -11.695 1.00 54.72 93 VAL A O 1
ATOM 723 N N . VAL A 1 94 ? -7.640 11.445 -12.458 1.00 58.12 94 VAL A N 1
ATOM 724 C CA . VAL A 1 94 ? -7.112 10.992 -11.182 1.00 58.12 94 VAL A CA 1
ATOM 725 C C . VAL A 1 94 ? -6.928 12.278 -10.399 1.00 58.12 94 VAL A C 1
ATOM 727 O O . VAL A 1 94 ? -6.250 13.182 -10.888 1.00 58.12 94 VAL A O 1
ATOM 730 N N . ALA A 1 95 ? -7.604 12.406 -9.258 1.00 64.44 95 ALA A N 1
ATOM 731 C CA . ALA A 1 95 ? -7.403 13.552 -8.389 1.00 64.44 95 ALA A CA 1
ATOM 732 C C . ALA A 1 95 ? -5.892 13.701 -8.165 1.00 64.44 95 ALA A C 1
ATOM 734 O O . ALA A 1 95 ? -5.248 12.813 -7.610 1.00 64.44 95 ALA A O 1
ATOM 735 N N . THR A 1 96 ? -5.323 14.775 -8.707 1.00 68.69 96 THR A N 1
ATOM 736 C CA . THR A 1 96 ? -3.917 15.128 -8.498 1.00 68.69 96 THR A CA 1
ATOM 737 C C . THR A 1 96 ? -3.742 15.871 -7.180 1.00 68.69 96 THR A C 1
ATOM 739 O O . THR A 1 96 ? -2.618 16.036 -6.719 1.00 68.69 96 THR A O 1
ATOM 742 N N . GLU A 1 97 ? -4.849 16.316 -6.577 1.00 72.56 97 GLU A N 1
ATOM 743 C CA . GLU A 1 97 ? -4.886 16.791 -5.198 1.00 72.56 97 GLU A CA 1
ATOM 744 C C . GLU A 1 97 ? -4.355 15.675 -4.287 1.00 72.56 97 GLU A C 1
ATOM 746 O O . GLU A 1 97 ? -4.809 14.534 -4.359 1.00 72.56 97 GLU A O 1
ATOM 751 N N . ASP A 1 98 ? -3.327 15.996 -3.502 1.00 85.19 98 ASP A N 1
ATOM 752 C CA . ASP A 1 98 ? -2.590 15.078 -2.623 1.00 85.19 98 ASP A CA 1
ATOM 753 C C . ASP A 1 98 ? -1.898 13.882 -3.313 1.00 85.19 98 ASP A C 1
ATOM 755 O O . ASP A 1 98 ? -1.408 12.964 -2.644 1.00 85.19 98 ASP A O 1
ATOM 759 N N . LEU A 1 99 ? -1.789 13.883 -4.648 1.00 91.38 99 LEU A N 1
ATOM 760 C CA . LEU A 1 99 ? -1.039 12.856 -5.364 1.00 91.38 99 LEU A CA 1
ATOM 761 C C . LEU A 1 99 ? 0.458 13.043 -5.110 1.00 91.38 99 LEU A C 1
ATOM 763 O O . LEU A 1 99 ? 1.069 14.001 -5.570 1.00 91.38 99 LEU A O 1
ATOM 767 N N . LEU A 1 100 ? 1.066 12.101 -4.390 1.00 94.31 100 LEU A N 1
ATOM 768 C CA . LEU A 1 100 ? 2.497 12.166 -4.080 1.00 94.31 100 LEU A CA 1
ATOM 769 C C . LEU A 1 100 ? 3.371 11.681 -5.240 1.00 94.31 100 LEU A C 1
ATOM 771 O O . LEU A 1 100 ? 4.465 12.201 -5.460 1.00 94.31 100 LEU A O 1
ATOM 775 N N . VAL A 1 101 ? 2.913 10.652 -5.958 1.00 95.00 101 VAL A N 1
ATOM 776 C CA . VAL A 1 101 ? 3.694 9.973 -6.997 1.00 95.00 101 VAL A CA 1
ATOM 777 C C . VAL A 1 101 ? 2.816 9.661 -8.200 1.00 95.00 101 VAL A C 1
ATOM 779 O O . VAL A 1 101 ? 1.840 8.922 -8.098 1.00 95.00 101 VAL A O 1
ATOM 782 N N . HIS A 1 102 ? 3.231 10.163 -9.357 1.00 93.50 102 HIS A N 1
ATOM 783 C CA . HIS A 1 102 ? 2.787 9.710 -10.666 1.00 93.50 102 HIS A CA 1
ATOM 784 C C . HIS A 1 102 ? 4.027 9.414 -11.504 1.00 93.50 102 HIS A C 1
ATOM 786 O O . HIS A 1 102 ? 4.626 10.322 -12.072 1.00 93.50 102 HIS A O 1
ATOM 792 N N . ALA A 1 103 ? 4.425 8.145 -11.549 1.00 93.44 103 ALA A N 1
ATOM 793 C CA . ALA A 1 103 ? 5.575 7.682 -12.315 1.00 93.44 103 ALA A CA 1
ATOM 794 C C . ALA A 1 103 ? 5.080 6.778 -13.457 1.00 93.44 103 ALA A C 1
ATOM 796 O O . ALA A 1 103 ? 4.786 5.608 -13.206 1.00 93.44 103 ALA A O 1
ATOM 797 N N . PRO A 1 104 ? 4.939 7.298 -14.693 1.00 90.44 104 PRO A N 1
ATOM 798 C CA . PRO A 1 104 ? 4.520 6.491 -15.839 1.00 90.44 104 PRO A CA 1
ATOM 799 C C . PRO A 1 104 ? 5.505 5.369 -16.176 1.00 90.44 104 PRO A C 1
ATOM 801 O O . PRO A 1 104 ? 5.081 4.328 -16.672 1.00 90.44 104 PRO A O 1
ATOM 804 N N . LEU A 1 105 ? 6.800 5.589 -15.898 1.00 93.12 105 LEU A N 1
ATOM 805 C CA . LEU A 1 105 ? 7.893 4.646 -16.152 1.00 93.12 105 LEU A CA 1
ATOM 806 C C . LEU A 1 105 ? 7.884 4.130 -17.602 1.00 93.12 105 LEU A C 1
ATOM 808 O O . LEU A 1 105 ? 7.973 2.929 -17.844 1.00 93.12 105 LEU A O 1
ATOM 812 N N . MET A 1 106 ? 7.754 5.052 -18.559 1.00 90.19 106 MET A N 1
ATOM 813 C CA . MET A 1 106 ? 7.643 4.786 -20.004 1.00 90.19 106 MET A CA 1
ATOM 814 C C . MET A 1 106 ? 8.674 5.544 -20.850 1.00 90.19 106 MET A C 1
ATOM 816 O O . MET A 1 106 ? 8.637 5.504 -22.080 1.00 90.19 106 MET A O 1
ATOM 820 N N . GLU A 1 107 ? 9.590 6.262 -20.203 1.00 87.75 107 GLU A N 1
ATOM 821 C CA . GLU A 1 107 ? 10.525 7.192 -20.826 1.00 87.75 107 GLU A CA 1
ATOM 822 C C . GLU A 1 107 ? 11.524 6.472 -21.750 1.00 87.75 107 GLU A C 1
ATOM 824 O O . GLU A 1 107 ? 11.840 6.979 -22.838 1.00 87.75 107 GLU A O 1
ATOM 829 N N . GLY A 1 108 ? 11.945 5.261 -21.369 1.00 86.50 108 GLY A N 1
ATOM 830 C CA . GLY A 1 108 ? 12.908 4.441 -22.100 1.00 86.50 108 GLY A CA 1
ATOM 831 C C . GLY A 1 108 ? 14.364 4.716 -21.711 1.00 86.50 108 GLY A C 1
ATOM 832 O O . GLY A 1 108 ? 14.664 5.530 -20.839 1.00 86.50 108 GLY A O 1
ATOM 833 N N . ALA A 1 109 ? 15.287 4.022 -22.379 1.00 83.00 109 ALA A N 1
ATOM 834 C CA . ALA A 1 109 ? 16.716 4.132 -22.097 1.00 83.00 109 ALA A CA 1
ATOM 835 C C . ALA A 1 109 ? 17.253 5.564 -22.294 1.00 83.00 109 ALA A C 1
ATOM 837 O O . ALA A 1 109 ? 16.862 6.265 -23.229 1.00 83.00 109 ALA A O 1
ATOM 838 N N . ASN A 1 110 ? 18.214 5.952 -21.446 1.00 81.00 110 ASN A N 1
ATOM 839 C CA . ASN A 1 110 ? 18.926 7.239 -21.477 1.00 81.00 110 ASN A CA 1
ATOM 840 C C . ASN A 1 110 ? 18.047 8.485 -21.280 1.00 81.00 110 ASN A C 1
ATOM 842 O O . ASN A 1 110 ? 18.432 9.578 -21.695 1.00 81.00 110 ASN A O 1
ATOM 846 N N . LYS A 1 111 ? 16.877 8.335 -20.658 1.00 83.81 111 LYS A N 1
ATOM 847 C CA . LYS A 1 111 ? 16.045 9.456 -20.225 1.00 83.81 111 LYS A CA 1
ATOM 848 C C . LYS A 1 111 ? 15.885 9.435 -18.715 1.00 83.81 111 LYS A C 1
ATOM 850 O O . LYS A 1 111 ? 15.862 8.365 -18.108 1.00 83.81 111 LYS A O 1
ATOM 855 N N . ASP A 1 112 ? 15.749 10.621 -18.139 1.00 86.44 112 ASP A N 1
ATOM 856 C CA . ASP A 1 112 ? 15.414 10.754 -16.730 1.00 86.44 112 ASP A CA 1
ATOM 857 C C . ASP A 1 112 ? 14.000 10.221 -16.488 1.00 86.44 112 ASP A C 1
ATOM 859 O O . ASP A 1 112 ? 13.062 10.551 -17.214 1.00 86.44 112 ASP A O 1
ATOM 863 N N . LEU A 1 113 ? 13.860 9.395 -15.455 1.00 91.56 113 LEU A N 1
ATOM 864 C CA . LEU A 1 113 ? 12.565 8.980 -14.928 1.00 91.56 113 LEU A CA 1
ATOM 865 C C . LEU A 1 113 ? 11.932 10.159 -14.191 1.00 91.56 113 LEU A C 1
ATOM 867 O O . LEU A 1 113 ? 12.611 10.794 -13.382 1.00 91.56 113 LEU A O 1
ATOM 871 N N . LEU A 1 114 ? 10.648 10.438 -14.414 1.00 91.56 114 LEU A N 1
ATOM 872 C CA . LEU A 1 114 ? 9.979 11.588 -13.800 1.00 91.56 114 LEU A CA 1
ATOM 873 C C . LEU A 1 114 ? 8.850 11.172 -12.852 1.00 91.56 114 LEU A C 1
ATOM 875 O O . LEU A 1 114 ? 8.033 10.305 -13.156 1.00 91.56 114 LEU A O 1
ATOM 879 N N . ASN A 1 115 ? 8.758 11.867 -11.716 1.00 93.56 115 ASN A N 1
ATOM 880 C CA . ASN A 1 115 ? 7.518 11.978 -10.961 1.00 93.56 115 ASN A CA 1
ATOM 881 C C . ASN A 1 115 ? 6.719 13.163 -11.507 1.00 93.56 115 ASN A C 1
ATOM 883 O O . ASN A 1 115 ? 7.034 14.315 -11.208 1.00 93.56 115 ASN A O 1
ATOM 887 N N . LEU A 1 116 ? 5.669 12.892 -12.276 1.00 90.75 116 LEU A N 1
ATOM 888 C CA . LEU A 1 116 ? 4.804 13.920 -12.852 1.00 90.75 116 LEU A CA 1
ATOM 889 C C . LEU A 1 116 ? 3.943 14.643 -11.808 1.00 90.75 116 LEU A C 1
ATOM 891 O O . LEU A 1 116 ? 3.435 15.719 -12.102 1.00 90.75 116 LEU A O 1
ATOM 895 N N . ALA A 1 117 ? 3.784 14.089 -10.602 1.00 89.69 117 ALA A N 1
ATOM 896 C CA . ALA A 1 117 ? 3.017 14.740 -9.541 1.00 89.69 117 ALA A CA 1
ATOM 897 C C . ALA A 1 117 ? 3.750 15.961 -8.958 1.00 89.69 117 ALA A C 1
ATOM 899 O O . ALA A 1 117 ? 3.132 16.973 -8.644 1.00 89.69 117 ALA A O 1
ATOM 900 N N . THR A 1 118 ? 5.079 15.883 -8.861 1.00 88.75 118 THR A N 1
ATOM 901 C CA . THR A 1 118 ? 5.942 16.952 -8.330 1.00 88.75 118 THR A CA 1
ATOM 902 C C . THR A 1 118 ? 6.833 17.593 -9.394 1.00 88.75 118 THR A C 1
ATOM 904 O O . THR A 1 118 ? 7.540 18.552 -9.100 1.00 88.75 118 THR A O 1
ATOM 907 N N . ASN A 1 119 ? 6.814 17.069 -10.623 1.00 88.19 119 ASN A N 1
ATOM 908 C CA . ASN A 1 119 ? 7.706 17.438 -11.721 1.00 88.19 119 ASN A CA 1
ATOM 909 C C . ASN A 1 119 ? 9.202 17.338 -11.346 1.00 88.19 119 ASN A C 1
ATOM 911 O O . ASN A 1 119 ? 9.991 18.245 -11.608 1.00 88.19 119 ASN A O 1
ATOM 915 N N . THR A 1 120 ? 9.589 16.233 -10.699 1.00 90.69 120 THR A N 1
ATOM 916 C CA . THR A 1 120 ? 10.967 15.977 -10.237 1.00 90.69 120 THR A CA 1
ATOM 917 C C . THR A 1 120 ? 11.523 14.676 -10.803 1.00 90.69 120 THR A C 1
ATOM 919 O O . THR A 1 120 ? 10.787 13.695 -10.916 1.00 90.69 120 THR A O 1
ATOM 922 N N . SER A 1 121 ? 12.829 14.625 -11.070 1.00 91.88 121 SER A N 1
ATOM 923 C CA . SER A 1 121 ? 13.502 13.394 -11.500 1.00 91.88 121 SER A CA 1
ATOM 924 C C . SER A 1 121 ? 13.591 12.355 -10.377 1.00 91.88 121 SER A C 1
ATOM 926 O O . SER A 1 121 ? 13.840 12.690 -9.217 1.00 91.88 121 SER A O 1
ATOM 928 N N . LEU A 1 122 ? 13.410 11.085 -10.732 1.00 93.81 122 LEU A N 1
ATOM 929 C CA . LEU A 1 122 ? 13.559 9.933 -9.848 1.00 93.81 122 LEU A CA 1
ATOM 930 C C . LEU A 1 122 ? 14.998 9.417 -9.880 1.00 93.81 122 LEU A C 1
ATOM 932 O O . LEU A 1 122 ? 15.661 9.450 -10.917 1.00 93.81 122 LEU A O 1
ATOM 936 N N . LYS A 1 123 ? 15.477 8.907 -8.744 1.00 93.56 123 LYS A N 1
ATOM 937 C CA . LYS A 1 123 ? 16.812 8.310 -8.648 1.00 93.56 123 LYS A CA 1
ATOM 938 C C . LYS A 1 123 ? 16.732 6.810 -8.895 1.00 93.56 123 LYS A C 1
ATOM 940 O O . LYS A 1 123 ? 15.784 6.159 -8.463 1.00 93.56 123 LYS A O 1
ATOM 945 N N . THR A 1 124 ? 17.753 6.252 -9.529 1.00 94.25 124 THR A N 1
ATOM 946 C CA . THR A 1 124 ? 17.910 4.804 -9.698 1.00 94.25 124 THR A CA 1
ATOM 947 C C . THR A 1 124 ? 19.098 4.311 -8.882 1.00 94.25 124 THR A C 1
ATOM 949 O O . THR A 1 124 ? 20.106 5.006 -8.758 1.00 94.25 124 THR A O 1
ATOM 952 N N . THR A 1 125 ? 19.005 3.104 -8.328 1.00 92.31 125 THR A N 1
ATOM 953 C CA . THR A 1 125 ? 20.103 2.483 -7.563 1.00 92.31 125 THR A CA 1
ATOM 954 C C . THR A 1 125 ? 21.230 1.960 -8.460 1.00 92.31 125 THR A C 1
ATOM 956 O O . THR A 1 125 ? 22.355 1.780 -8.000 1.00 92.31 125 THR A O 1
ATOM 959 N N . GLY A 1 126 ? 20.953 1.796 -9.755 1.00 91.94 126 GLY A N 1
ATOM 960 C CA . GLY A 1 126 ? 21.911 1.427 -10.791 1.00 91.94 126 GLY A CA 1
ATOM 961 C C . GLY A 1 126 ? 21.289 1.530 -12.188 1.00 91.94 126 GLY A C 1
ATOM 962 O O . GLY A 1 126 ? 20.205 2.106 -12.331 1.00 91.94 126 GLY A O 1
ATOM 963 N N . PRO A 1 127 ? 21.960 1.019 -13.236 1.00 92.12 127 PRO A N 1
ATOM 964 C CA . PRO A 1 127 ? 21.457 1.090 -14.605 1.00 92.12 127 PRO A CA 1
ATOM 965 C C . PRO A 1 127 ? 20.168 0.279 -14.768 1.00 92.12 127 PRO A C 1
ATOM 967 O O . PRO A 1 127 ? 20.083 -0.863 -14.316 1.00 92.12 127 PRO A O 1
ATOM 970 N N . ILE A 1 128 ? 19.180 0.860 -15.447 1.00 94.06 128 ILE A N 1
ATOM 971 C CA . ILE A 1 128 ? 17.879 0.237 -15.703 1.00 94.06 128 ILE A CA 1
ATOM 972 C C . ILE A 1 128 ? 17.833 -0.265 -17.146 1.00 94.06 128 ILE A C 1
ATOM 974 O O . ILE A 1 128 ? 18.057 0.501 -18.087 1.00 94.06 128 ILE A O 1
ATOM 978 N N . ASN A 1 129 ? 17.530 -1.551 -17.309 1.00 93.94 129 ASN A N 1
ATOM 979 C CA . ASN A 1 129 ? 17.182 -2.114 -18.608 1.00 93.94 129 ASN A CA 1
ATOM 980 C C . ASN A 1 129 ? 15.731 -1.773 -18.935 1.00 93.94 129 ASN A C 1
ATOM 982 O O . ASN A 1 129 ? 14.903 -1.634 -18.039 1.00 93.94 129 ASN A O 1
ATOM 986 N N . TRP A 1 130 ? 15.423 -1.670 -20.223 1.00 94.25 130 TRP A N 1
ATOM 987 C CA . TRP A 1 130 ? 14.091 -1.317 -20.691 1.00 94.25 130 TRP A CA 1
ATOM 988 C C . TRP A 1 130 ? 13.598 -2.339 -21.701 1.00 94.25 130 TRP A C 1
ATOM 990 O O . TRP A 1 130 ? 14.295 -2.640 -22.670 1.00 94.25 130 TRP A O 1
ATOM 1000 N N . THR A 1 131 ? 12.372 -2.811 -21.505 1.00 91.75 131 THR A N 1
ATOM 1001 C CA . THR A 1 131 ? 11.668 -3.654 -22.469 1.00 91.75 131 THR A CA 1
ATOM 1002 C C . THR A 1 131 ? 10.655 -2.825 -23.261 1.00 91.75 131 THR A C 1
ATOM 1004 O O . THR A 1 131 ? 9.968 -1.984 -22.674 1.00 91.75 131 THR A O 1
ATOM 1007 N N . PRO A 1 132 ? 10.517 -3.037 -24.583 1.00 89.06 132 PRO A N 1
ATOM 1008 C CA . PRO A 1 132 ? 9.465 -2.403 -25.377 1.00 89.06 132 PRO A CA 1
ATOM 1009 C C . PRO A 1 132 ? 8.073 -3.006 -25.113 1.00 89.06 132 PRO A C 1
ATOM 1011 O O . PRO A 1 132 ? 7.075 -2.441 -25.548 1.00 89.06 132 PRO A O 1
ATOM 1014 N N . GLU A 1 133 ? 7.980 -4.137 -24.406 1.00 86.31 133 GLU A N 1
ATOM 1015 C CA . GLU A 1 133 ? 6.722 -4.846 -24.124 1.00 86.31 133 GLU A CA 1
ATOM 1016 C C . GLU A 1 133 ? 5.989 -4.336 -22.868 1.00 86.31 133 GLU A C 1
ATOM 1018 O O . GLU A 1 133 ? 5.308 -5.104 -22.175 1.00 86.31 133 GLU A O 1
ATOM 1023 N N . GLY A 1 134 ? 6.146 -3.059 -22.522 1.00 88.06 134 GLY A N 1
ATOM 1024 C CA . GLY A 1 134 ? 5.449 -2.472 -21.384 1.00 88.06 134 GLY A CA 1
ATOM 1025 C C . GLY A 1 134 ? 3.960 -2.256 -21.653 1.00 88.06 134 GLY A C 1
ATOM 1026 O O . GLY A 1 134 ? 3.487 -2.211 -22.789 1.00 88.06 134 GLY A O 1
ATOM 1027 N N . ARG A 1 135 ? 3.181 -2.126 -20.574 1.00 88.44 135 ARG A N 1
ATOM 1028 C CA . ARG A 1 135 ? 1.723 -1.966 -20.679 1.00 88.44 135 ARG A CA 1
ATOM 1029 C C . ARG A 1 135 ? 1.305 -0.645 -21.332 1.00 88.44 135 ARG A C 1
ATOM 1031 O O . ARG A 1 135 ? 0.298 -0.619 -22.035 1.00 88.44 135 ARG A O 1
ATOM 1038 N N . LEU A 1 136 ? 2.042 0.430 -21.051 1.00 81.25 136 LEU A N 1
ATOM 1039 C CA . LEU A 1 136 ? 1.744 1.806 -21.476 1.00 81.25 136 LEU A CA 1
ATOM 1040 C C . LEU A 1 136 ? 2.792 2.371 -22.455 1.00 81.25 136 LEU A C 1
ATOM 1042 O O . LEU A 1 136 ? 2.713 3.532 -22.842 1.00 81.25 136 LEU A O 1
ATOM 1046 N N . GLY A 1 137 ? 3.781 1.565 -22.845 1.00 86.56 137 GLY A N 1
ATOM 1047 C CA . GLY A 1 137 ? 4.966 1.992 -23.585 1.00 86.56 137 GLY A CA 1
ATOM 1048 C C . GLY A 1 137 ? 6.147 1.092 -23.239 1.00 86.56 137 GLY A C 1
ATOM 1049 O O . GLY A 1 137 ? 5.948 -0.079 -22.936 1.00 86.56 137 GLY A O 1
ATOM 1050 N N . SER A 1 138 ? 7.366 1.628 -23.236 1.00 91.00 138 SER A N 1
ATOM 1051 C CA . SER A 1 138 ? 8.505 0.916 -22.641 1.00 91.00 138 SER A CA 1
ATOM 1052 C C . SER A 1 138 ? 8.268 0.685 -21.144 1.00 91.00 138 SER A C 1
ATOM 1054 O O . SER A 1 138 ? 7.550 1.460 -20.520 1.00 91.00 138 SER A O 1
ATOM 1056 N N . ALA A 1 139 ? 8.873 -0.343 -20.555 1.00 94.06 139 ALA A N 1
ATOM 1057 C CA . ALA A 1 139 ? 8.850 -0.562 -19.108 1.00 94.06 139 ALA A CA 1
ATOM 1058 C C . ALA A 1 139 ? 10.259 -0.862 -18.576 1.00 94.06 139 ALA A C 1
ATOM 1060 O O . ALA A 1 139 ? 11.034 -1.520 -19.279 1.00 94.06 139 ALA A O 1
ATOM 1061 N N . PRO A 1 140 ? 10.609 -0.389 -17.368 1.00 95.12 140 PRO A N 1
ATOM 1062 C CA . PRO A 1 140 ? 11.871 -0.727 -16.731 1.00 95.12 140 PRO A CA 1
ATOM 1063 C C . PRO A 1 140 ? 11.842 -2.170 -16.218 1.00 95.12 140 PRO A C 1
ATOM 1065 O O . PRO A 1 140 ? 10.857 -2.593 -15.617 1.00 95.12 140 PRO A O 1
ATOM 1068 N N . GLU A 1 141 ? 12.936 -2.897 -16.415 1.00 95.19 141 GLU A N 1
ATOM 1069 C CA . GLU A 1 141 ? 13.165 -4.195 -15.778 1.00 95.19 141 GLU A CA 1
ATOM 1070 C C . GLU A 1 141 ? 13.824 -3.972 -14.413 1.00 95.19 141 GLU A C 1
ATOM 1072 O O . GLU A 1 141 ? 14.918 -3.396 -14.323 1.00 95.19 141 GLU A O 1
ATOM 1077 N N . LEU A 1 142 ? 13.160 -4.424 -13.352 1.00 95.38 142 LEU A N 1
ATOM 1078 C CA . LEU A 1 142 ? 13.619 -4.265 -11.976 1.00 95.38 142 LEU A CA 1
ATOM 1079 C C . LEU A 1 142 ? 14.330 -5.539 -11.524 1.00 95.38 142 LEU A C 1
ATOM 1081 O O . LEU A 1 142 ? 13.833 -6.651 -11.692 1.00 95.38 142 LEU A O 1
ATOM 1085 N N . LYS A 1 143 ? 15.523 -5.378 -10.952 1.00 94.31 143 LYS A N 1
ATOM 1086 C CA . LYS A 1 143 ? 16.367 -6.480 -10.463 1.00 94.31 143 LYS A CA 1
ATOM 1087 C C . LYS A 1 143 ? 17.310 -5.983 -9.368 1.00 94.31 143 LYS A C 1
ATOM 1089 O O . LYS A 1 143 ? 17.438 -4.768 -9.193 1.00 94.31 143 LYS A O 1
ATOM 1094 N N . PRO A 1 144 ? 17.996 -6.874 -8.627 1.00 94.75 144 PRO A N 1
ATOM 1095 C CA . PRO A 1 144 ? 18.930 -6.442 -7.595 1.00 94.75 144 PRO A CA 1
ATOM 1096 C C . PRO A 1 144 ? 19.974 -5.457 -8.137 1.00 94.75 144 PRO A C 1
ATOM 1098 O O . PRO A 1 144 ? 20.651 -5.742 -9.123 1.00 94.75 144 PRO A O 1
ATOM 1101 N N . GLY A 1 145 ? 20.069 -4.283 -7.505 1.00 93.31 145 GLY A N 1
ATOM 1102 C CA . GLY A 1 145 ? 20.948 -3.184 -7.929 1.00 93.31 145 GLY A CA 1
ATOM 1103 C C . GLY A 1 145 ? 20.399 -2.280 -9.045 1.00 93.31 145 GLY A C 1
ATOM 1104 O O . GLY A 1 145 ? 21.096 -1.362 -9.459 1.00 93.31 145 GLY A O 1
ATOM 1105 N N . SER A 1 146 ? 19.173 -2.512 -9.519 1.00 94.81 146 SER A N 1
ATOM 1106 C CA . SER A 1 146 ? 18.502 -1.756 -10.587 1.00 94.81 146 SER A CA 1
ATOM 1107 C C . SER A 1 146 ? 17.050 -1.470 -10.183 1.00 94.81 146 SER A C 1
ATOM 1109 O O . SER A 1 146 ? 16.106 -2.043 -10.722 1.00 94.81 146 SER A O 1
ATOM 1111 N N . THR A 1 147 ? 16.876 -0.613 -9.180 1.00 96.00 147 THR A N 1
ATOM 1112 C CA . THR A 1 147 ? 15.588 -0.234 -8.571 1.00 96.00 147 THR A CA 1
ATOM 1113 C C . THR A 1 147 ? 15.461 1.290 -8.499 1.00 96.00 147 THR A C 1
ATOM 1115 O O . THR A 1 147 ? 16.402 2.007 -8.848 1.00 96.00 147 THR A O 1
ATOM 1118 N N . ILE A 1 148 ? 14.297 1.811 -8.099 1.00 96.38 148 ILE A N 1
ATOM 1119 C CA . ILE A 1 148 ? 14.002 3.254 -8.131 1.00 96.38 148 ILE A CA 1
ATOM 1120 C C . ILE A 1 148 ? 13.763 3.768 -6.707 1.00 96.38 148 ILE A C 1
ATOM 1122 O O . ILE A 1 148 ? 13.034 3.152 -5.931 1.00 96.38 148 ILE A O 1
ATOM 1126 N N . GLU A 1 149 ? 14.344 4.919 -6.376 1.00 94.94 149 GLU A N 1
ATOM 1127 C CA . GLU A 1 149 ? 14.198 5.604 -5.093 1.00 94.94 149 GLU A CA 1
ATOM 1128 C C . GLU A 1 149 ? 13.522 6.970 -5.282 1.00 94.94 149 GLU A C 1
ATOM 1130 O O . GLU A 1 149 ? 13.895 7.767 -6.146 1.00 94.94 149 GLU A O 1
ATOM 1135 N N . LEU A 1 150 ? 12.518 7.234 -4.445 1.00 94.50 150 LEU A N 1
ATOM 1136 C CA . LEU A 1 150 ? 11.654 8.414 -4.491 1.00 94.50 150 LEU A CA 1
ATOM 1137 C C . LEU A 1 150 ? 11.860 9.342 -3.282 1.00 94.50 150 LEU A C 1
ATOM 1139 O O . LEU A 1 150 ? 11.104 10.292 -3.092 1.00 94.50 150 LEU A O 1
ATOM 1143 N N . GLY A 1 151 ? 12.883 9.080 -2.465 1.00 93.44 151 GLY A N 1
ATOM 1144 C CA . GLY A 1 151 ? 13.238 9.915 -1.321 1.00 93.44 151 GLY A CA 1
ATOM 1145 C C . GLY A 1 151 ? 12.171 9.914 -0.225 1.00 93.44 151 GLY A C 1
ATOM 1146 O O . GLY A 1 151 ? 11.623 8.870 0.128 1.00 93.44 151 GLY A O 1
ATOM 1147 N N . ASP A 1 152 ? 11.884 11.090 0.329 1.00 94.44 152 ASP A N 1
ATOM 1148 C CA . ASP A 1 152 ? 11.099 11.247 1.560 1.00 94.44 152 ASP A CA 1
ATOM 1149 C C . ASP A 1 152 ? 9.564 11.210 1.373 1.00 94.44 152 ASP A C 1
ATOM 1151 O O . ASP A 1 152 ? 8.791 11.635 2.224 1.00 94.44 152 ASP A O 1
ATOM 1155 N N . LEU A 1 153 ? 9.083 10.690 0.245 1.00 95.50 153 LEU A N 1
ATOM 1156 C CA . LEU A 1 153 ? 7.648 10.608 -0.021 1.00 95.50 153 LEU A CA 1
ATOM 1157 C C . LEU A 1 153 ? 6.982 9.473 0.774 1.00 95.50 153 LEU A C 1
ATOM 1159 O O . LEU A 1 153 ? 7.594 8.445 1.067 1.00 95.50 153 LEU A O 1
ATOM 1163 N N . GLY A 1 154 ? 5.696 9.640 1.087 1.00 95.69 154 GLY A N 1
ATOM 1164 C CA . GLY A 1 154 ? 4.870 8.583 1.676 1.00 95.69 154 GLY A CA 1
ATOM 1165 C C . GLY A 1 154 ? 5.207 8.216 3.126 1.00 95.69 154 GLY A C 1
ATOM 1166 O O . GLY A 1 154 ? 4.934 7.087 3.537 1.00 95.69 154 GLY A O 1
ATOM 1167 N N . ASP A 1 155 ? 5.794 9.132 3.905 1.00 97.25 155 ASP A N 1
ATOM 1168 C CA . ASP A 1 155 ? 5.969 8.968 5.356 1.00 97.25 155 ASP A CA 1
ATOM 1169 C C . ASP A 1 155 ? 4.644 9.196 6.103 1.00 97.25 155 ASP A C 1
ATOM 1171 O O . ASP A 1 155 ? 4.399 10.236 6.724 1.00 97.25 155 ASP A O 1
ATOM 1175 N N . PHE A 1 156 ? 3.736 8.237 5.949 1.00 97.56 156 PHE A N 1
ATOM 1176 C CA . PHE A 1 156 ? 2.408 8.264 6.548 1.00 97.56 156 PHE A CA 1
ATOM 1177 C C . PHE A 1 156 ? 2.436 7.814 8.004 1.00 97.56 156 PHE A C 1
ATOM 1179 O O . PHE A 1 156 ? 3.273 7.006 8.399 1.00 97.56 156 PHE A O 1
ATOM 1186 N N . GLU A 1 157 ? 1.461 8.282 8.780 1.00 98.00 157 GLU A N 1
ATOM 1187 C CA . GLU A 1 157 ? 1.100 7.670 10.051 1.00 98.00 157 GLU A CA 1
ATOM 1188 C C . GLU A 1 157 ? 0.010 6.603 9.940 1.00 98.00 157 GLU A C 1
ATOM 1190 O O . GLU A 1 157 ? -0.707 6.511 8.941 1.00 98.00 157 GLU A O 1
ATOM 1195 N N . SER A 1 158 ? -0.123 5.776 10.985 1.00 97.19 158 SER A N 1
ATOM 1196 C CA . SER A 1 158 ? -1.084 4.661 10.998 1.00 97.19 158 SER A CA 1
ATOM 1197 C C . SER A 1 158 ? -2.542 5.090 10.869 1.00 97.19 158 SER A C 1
ATOM 1199 O O . SER A 1 158 ? -3.365 4.286 10.427 1.00 97.19 158 SER A O 1
ATOM 1201 N N . ASP A 1 159 ? -2.872 6.325 11.234 1.00 96.50 159 ASP A N 1
ATOM 1202 C CA . ASP A 1 159 ? -4.211 6.897 11.138 1.00 96.50 159 ASP A CA 1
ATOM 1203 C C . ASP A 1 159 ? -4.457 7.679 9.838 1.00 96.50 159 ASP A C 1
ATOM 1205 O O . ASP A 1 159 ? -5.579 8.124 9.583 1.00 96.50 159 ASP A O 1
ATOM 1209 N N . GLN A 1 160 ? -3.449 7.785 8.967 1.00 97.00 160 GLN A N 1
ATOM 1210 C CA . GLN A 1 160 ? -3.574 8.443 7.673 1.00 97.00 160 GLN A CA 1
ATOM 1211 C C . GLN A 1 160 ? -4.022 7.450 6.595 1.00 97.00 160 GLN A C 1
ATOM 1213 O O . GLN A 1 160 ? -3.500 6.340 6.457 1.00 97.00 160 GLN A O 1
ATOM 1218 N N . SER A 1 161 ? -5.019 7.849 5.807 1.00 96.50 161 SER A N 1
ATOM 1219 C CA . SER A 1 161 ? -5.455 7.082 4.642 1.00 96.50 161 SER A CA 1
ATOM 1220 C C . SER A 1 161 ? -4.514 7.295 3.464 1.00 96.50 161 SER A C 1
ATOM 1222 O O . SER A 1 161 ? -4.118 8.424 3.193 1.00 96.50 161 SER A O 1
ATOM 1224 N N . PHE A 1 162 ? -4.236 6.234 2.714 1.00 97.06 162 PHE A N 1
ATOM 1225 C CA . PHE A 1 162 ? -3.473 6.312 1.473 1.00 97.06 162 PHE A CA 1
ATOM 1226 C C . PHE A 1 162 ? -3.895 5.213 0.495 1.00 97.06 162 PHE A C 1
ATOM 1228 O O . PHE A 1 162 ? -4.539 4.221 0.853 1.00 97.06 162 PHE A O 1
ATOM 1235 N N . SER A 1 163 ? -3.521 5.383 -0.767 1.00 96.50 163 SER A N 1
ATOM 1236 C CA . SER A 1 163 ? -3.710 4.380 -1.809 1.00 96.50 163 SER A CA 1
ATOM 1237 C C . SER A 1 163 ? -2.509 4.345 -2.735 1.00 96.50 163 SER A C 1
ATOM 1239 O O . SER A 1 163 ? -1.851 5.364 -2.925 1.00 96.50 163 SER A O 1
ATOM 1241 N N . LEU A 1 164 ? -2.235 3.178 -3.301 1.00 97.31 164 LEU A N 1
ATOM 1242 C CA . LEU A 1 164 ? -1.100 2.965 -4.183 1.00 97.31 164 LEU A CA 1
ATOM 1243 C C . LEU A 1 164 ? -1.360 1.802 -5.129 1.00 97.31 164 LEU A C 1
ATOM 1245 O O . LEU A 1 164 ? -2.110 0.878 -4.810 1.00 97.31 164 LEU A O 1
ATOM 1249 N N . GLY A 1 165 ? -0.677 1.814 -6.263 1.00 96.81 165 GLY A N 1
ATOM 1250 C CA . GLY A 1 165 ? -0.666 0.688 -7.173 1.00 96.81 165 GLY A CA 1
ATOM 1251 C C . GLY A 1 165 ? 0.338 0.862 -8.293 1.00 96.81 165 GLY A C 1
ATOM 1252 O O . GLY A 1 165 ? 0.958 1.913 -8.436 1.00 96.81 165 GLY A O 1
ATOM 1253 N N . ALA A 1 166 ? 0.500 -0.206 -9.059 1.00 97.06 166 ALA A N 1
ATOM 1254 C CA . ALA A 1 166 ? 1.401 -0.265 -10.191 1.00 97.06 166 ALA A CA 1
ATOM 1255 C C . ALA A 1 166 ? 0.889 -1.279 -11.215 1.00 97.06 166 ALA A C 1
ATOM 1257 O O . ALA A 1 166 ? 0.206 -2.250 -10.877 1.00 97.06 166 ALA A O 1
ATOM 1258 N N . TRP A 1 167 ? 1.267 -1.080 -12.473 1.00 97.25 167 TRP A N 1
ATOM 1259 C CA . TRP A 1 167 ? 1.286 -2.171 -13.437 1.00 97.25 167 TRP A CA 1
ATOM 1260 C C . TRP A 1 167 ? 2.531 -3.017 -13.188 1.00 97.25 167 TRP A C 1
ATOM 1262 O O . TRP A 1 167 ? 3.632 -2.480 -13.105 1.00 97.25 167 TRP A O 1
ATOM 1272 N N . VAL A 1 168 ? 2.355 -4.331 -13.078 1.00 97.12 168 VAL A N 1
ATOM 1273 C CA . VAL A 1 168 ? 3.451 -5.284 -12.877 1.00 97.12 168 VAL A CA 1
ATOM 1274 C C . VAL A 1 168 ? 3.320 -6.465 -13.833 1.00 97.12 168 VAL A C 1
ATOM 1276 O O . VAL A 1 168 ? 2.214 -6.925 -14.119 1.00 97.12 168 VAL A O 1
ATOM 1279 N N . LYS A 1 169 ? 4.452 -6.971 -14.311 1.00 96.06 169 LYS A N 1
ATOM 1280 C CA . LYS A 1 169 ? 4.586 -8.232 -15.047 1.00 96.06 169 LYS A CA 1
ATOM 1281 C C . LYS A 1 169 ? 5.788 -8.936 -14.445 1.00 96.06 169 LYS A C 1
ATOM 1283 O O . LYS A 1 169 ? 6.801 -8.298 -14.221 1.00 96.06 169 LYS A O 1
ATOM 1288 N N . THR A 1 170 ? 5.671 -10.224 -14.152 1.00 94.25 170 THR A N 1
ATOM 1289 C CA . THR A 1 170 ? 6.788 -11.009 -13.614 1.00 94.25 170 THR A CA 1
ATOM 1290 C C . THR A 1 170 ? 7.017 -12.235 -14.481 1.00 94.25 170 THR A C 1
ATOM 1292 O O . THR A 1 170 ? 6.069 -12.826 -15.000 1.00 94.25 170 THR A O 1
ATOM 1295 N N . ASN A 1 171 ? 8.268 -12.669 -14.632 1.00 92.56 171 ASN A N 1
ATOM 1296 C CA . ASN A 1 171 ? 8.586 -13.907 -15.360 1.00 92.56 171 ASN A CA 1
ATOM 1297 C C 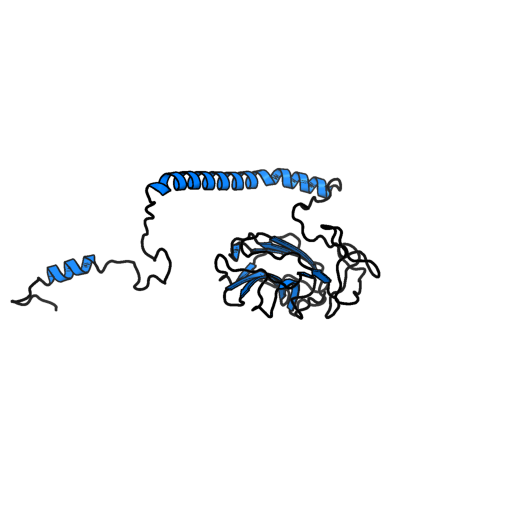. ASN A 1 171 ? 8.222 -15.170 -14.564 1.00 92.56 171 ASN A C 1
ATOM 1299 O O . ASN A 1 171 ? 8.071 -16.254 -15.123 1.00 92.56 171 ASN A O 1
ATOM 1303 N N . THR A 1 172 ? 8.060 -15.031 -13.249 1.00 92.38 172 THR A N 1
ATOM 1304 C CA . THR A 1 172 ? 7.629 -16.088 -12.339 1.00 92.38 172 THR A CA 1
ATOM 1305 C C . THR A 1 172 ? 6.700 -15.508 -11.283 1.00 92.38 172 THR A C 1
ATOM 1307 O O . THR A 1 172 ? 6.876 -14.382 -10.827 1.00 92.38 172 THR A O 1
ATOM 1310 N N . ALA A 1 173 ? 5.706 -16.289 -10.873 1.00 88.88 173 ALA A N 1
ATOM 1311 C CA . ALA A 1 173 ? 4.882 -15.955 -9.720 1.00 88.88 173 ALA A CA 1
ATOM 1312 C C . ALA A 1 173 ? 5.556 -16.390 -8.409 1.00 88.88 173 ALA A C 1
ATOM 1314 O O . ALA A 1 173 ? 5.062 -16.076 -7.344 1.00 88.88 173 ALA A O 1
ATOM 1315 N N . LYS A 1 174 ? 6.652 -17.154 -8.439 1.00 92.88 174 LYS A N 1
ATOM 1316 C CA . LYS A 1 174 ? 7.343 -17.594 -7.215 1.00 92.88 174 LYS A CA 1
ATOM 1317 C C . LYS A 1 174 ? 8.227 -16.485 -6.647 1.00 92.88 174 LYS A C 1
ATOM 1319 O O . LYS A 1 174 ? 8.679 -15.617 -7.384 1.00 92.88 174 LYS A O 1
ATOM 1324 N N . GLY A 1 175 ? 8.535 -16.585 -5.358 1.00 92.12 175 GLY A N 1
ATOM 1325 C CA . GLY A 1 175 ? 9.451 -15.677 -4.672 1.00 92.12 175 GLY A CA 1
ATOM 1326 C C . GLY A 1 175 ? 8.735 -14.544 -3.950 1.00 92.12 175 GLY A C 1
ATOM 1327 O O . GLY A 1 175 ? 7.509 -14.543 -3.815 1.00 92.12 175 GLY A O 1
ATOM 1328 N N . THR A 1 176 ? 9.522 -13.602 -3.446 1.00 95.38 176 THR A N 1
ATOM 1329 C CA . THR A 1 176 ? 9.055 -12.503 -2.604 1.00 95.38 176 THR A CA 1
ATOM 1330 C C . THR A 1 176 ? 9.751 -11.207 -2.976 1.00 95.38 176 THR A C 1
ATOM 1332 O O . THR A 1 176 ? 10.926 -11.224 -3.329 1.00 95.38 176 THR A O 1
ATOM 1335 N N . GLY A 1 177 ? 9.040 -10.087 -2.879 1.00 96.00 177 GLY A N 1
ATOM 1336 C CA . GLY A 1 177 ? 9.633 -8.775 -3.110 1.00 96.00 177 GLY A CA 1
ATOM 1337 C C . GLY A 1 177 ? 8.628 -7.642 -2.972 1.00 96.00 177 GLY A C 1
ATOM 1338 O O . GLY A 1 177 ? 7.422 -7.842 -3.138 1.00 96.00 177 GLY A O 1
ATOM 1339 N N . ALA A 1 178 ? 9.121 -6.443 -2.670 1.00 97.50 178 ALA A N 1
ATOM 1340 C CA . ALA A 1 178 ? 8.272 -5.262 -2.594 1.00 97.50 178 ALA A CA 1
ATOM 1341 C C . ALA A 1 178 ? 8.157 -4.563 -3.945 1.00 97.50 178 ALA A C 1
ATOM 1343 O O . ALA A 1 178 ? 9.150 -4.149 -4.540 1.00 97.50 178 ALA A O 1
ATOM 1344 N N . ILE A 1 179 ? 6.918 -4.370 -4.382 1.00 98.19 179 ILE A N 1
ATOM 1345 C CA . ILE A 1 179 ? 6.597 -3.612 -5.589 1.00 98.19 179 ILE A CA 1
ATOM 1346 C C . ILE A 1 179 ? 6.787 -2.122 -5.293 1.00 98.19 179 ILE A C 1
ATOM 1348 O O . ILE A 1 179 ? 7.466 -1.420 -6.037 1.00 98.19 179 ILE A O 1
ATOM 1352 N N . ILE A 1 180 ? 6.235 -1.655 -4.171 1.00 98.44 180 ILE A N 1
ATOM 1353 C CA . ILE A 1 180 ? 6.413 -0.299 -3.637 1.00 98.44 180 ILE A CA 1
ATOM 1354 C C . ILE A 1 180 ? 6.593 -0.436 -2.128 1.00 98.44 180 ILE A C 1
ATOM 1356 O O . ILE A 1 180 ? 5.776 -1.099 -1.491 1.00 98.44 180 ILE A O 1
ATOM 1360 N N . ALA A 1 181 ? 7.615 0.178 -1.539 1.00 98.12 181 ALA A N 1
ATOM 1361 C CA . ALA A 1 181 ? 7.813 0.119 -0.094 1.00 98.12 181 ALA A CA 1
ATOM 1362 C C . ALA A 1 181 ? 8.450 1.376 0.483 1.00 98.12 181 ALA A C 1
ATOM 1364 O O . ALA A 1 181 ? 9.395 1.934 -0.074 1.00 98.12 181 ALA A O 1
ATOM 1365 N N . ARG A 1 182 ? 7.992 1.727 1.683 1.00 98.00 182 ARG A N 1
ATOM 1366 C CA . ARG A 1 182 ? 8.706 2.571 2.637 1.00 98.00 182 ARG A CA 1
ATOM 1367 C C . ARG A 1 182 ? 8.737 1.808 3.955 1.00 98.00 182 ARG A C 1
ATOM 1369 O O . ARG A 1 182 ? 7.831 1.931 4.773 1.00 98.00 182 ARG A O 1
ATOM 1376 N N . MET A 1 183 ? 9.727 0.931 4.110 1.00 97.31 183 MET A N 1
ATOM 1377 C CA . MET A 1 183 ? 9.806 0.034 5.262 1.00 97.31 183 MET A CA 1
ATOM 1378 C C . MET A 1 183 ? 11.236 -0.189 5.726 1.00 97.31 183 MET A C 1
ATOM 1380 O O . MET A 1 183 ? 12.110 -0.547 4.933 1.00 97.31 183 MET A O 1
ATOM 1384 N N . ASP A 1 184 ? 11.456 0.017 7.017 1.00 96.31 184 ASP A N 1
ATOM 1385 C CA . ASP A 1 184 ? 12.744 -0.112 7.674 1.00 96.31 184 ASP A CA 1
ATOM 1386 C C . ASP A 1 184 ? 12.810 -1.423 8.449 1.00 96.31 184 ASP A C 1
ATOM 1388 O O . ASP A 1 184 ? 12.232 -1.595 9.521 1.00 96.31 184 ASP A O 1
ATOM 1392 N N . GLN A 1 185 ? 13.541 -2.373 7.877 1.00 94.88 185 GLN A N 1
ATOM 1393 C CA . GLN A 1 185 ? 13.749 -3.680 8.487 1.00 94.88 185 GLN A CA 1
ATOM 1394 C C . GLN A 1 185 ? 14.576 -3.612 9.774 1.00 94.88 185 GLN A C 1
ATOM 1396 O O . GLN A 1 185 ? 14.386 -4.458 10.643 1.00 94.88 185 GLN A O 1
ATOM 1401 N N . SER A 1 186 ? 15.472 -2.628 9.910 1.00 94.94 186 SER A N 1
ATOM 1402 C CA . SER A 1 186 ? 16.294 -2.470 11.115 1.00 94.94 186 SER A CA 1
ATOM 1403 C C . SER A 1 186 ? 15.463 -2.019 12.319 1.00 94.94 186 SER A C 1
ATOM 1405 O O . SER A 1 186 ? 15.813 -2.319 13.457 1.00 94.94 186 SER A O 1
ATOM 1407 N N . GLN A 1 187 ? 14.324 -1.371 12.061 1.00 95.88 187 GLN A N 1
ATOM 1408 C CA . GLN A 1 187 ? 13.329 -0.958 13.049 1.00 95.88 187 GLN A CA 1
ATOM 1409 C C . GLN A 1 187 ? 12.141 -1.926 13.078 1.00 95.88 187 GLN A C 1
ATOM 1411 O O . GLN A 1 187 ? 10.988 -1.513 12.989 1.00 95.88 187 GLN A O 1
ATOM 1416 N N . GLU A 1 188 ? 12.418 -3.230 13.161 1.00 96.69 188 GLU A N 1
ATOM 1417 C CA . GLU A 1 188 ? 11.394 -4.286 13.251 1.00 96.69 188 GLU A CA 1
ATOM 1418 C C . GLU A 1 188 ? 10.371 -4.246 12.104 1.00 96.69 188 GLU A C 1
ATOM 1420 O O . GLU A 1 188 ? 9.179 -4.498 12.294 1.00 96.69 188 GLU A O 1
ATOM 1425 N N . HIS A 1 189 ? 10.843 -3.936 10.896 1.00 97.00 189 HIS A N 1
ATOM 1426 C CA . HIS A 1 189 ? 10.011 -3.780 9.701 1.00 97.00 189 HIS A CA 1
ATOM 1427 C C . HIS A 1 189 ? 8.996 -2.628 9.787 1.00 97.00 189 HIS A C 1
ATOM 1429 O O . HIS A 1 189 ? 7.965 -2.690 9.120 1.00 97.00 189 HIS A O 1
ATOM 1435 N N . ARG A 1 190 ? 9.251 -1.577 10.577 1.00 98.25 190 ARG A N 1
ATOM 1436 C CA . ARG A 1 190 ? 8.361 -0.409 10.662 1.00 98.25 190 ARG A CA 1
ATOM 1437 C C . ARG A 1 190 ? 8.167 0.247 9.296 1.00 98.25 190 ARG A C 1
ATOM 1439 O O . ARG A 1 190 ? 9.134 0.473 8.569 1.00 98.25 190 ARG A O 1
ATOM 1446 N N . GLY A 1 191 ? 6.921 0.567 8.961 1.00 98.25 191 GLY A N 1
ATOM 1447 C CA . GLY A 1 191 ? 6.544 1.179 7.691 1.00 98.25 191 GLY A CA 1
ATOM 1448 C C . GLY A 1 191 ? 5.420 0.439 6.982 1.00 98.25 191 GLY A C 1
ATOM 1449 O O . GLY A 1 191 ? 4.588 -0.227 7.604 1.00 98.25 191 GLY A O 1
ATOM 1450 N N . TRP A 1 192 ? 5.382 0.564 5.661 1.00 98.56 192 TRP A N 1
ATOM 1451 C CA . TRP A 1 192 ? 4.359 -0.047 4.822 1.00 98.56 192 TRP A CA 1
ATOM 1452 C C . TRP A 1 192 ? 4.928 -0.488 3.471 1.00 98.56 192 TRP A C 1
ATOM 1454 O O . TRP A 1 192 ? 5.945 0.027 2.995 1.00 98.56 192 TRP A O 1
ATOM 1464 N N . ASP A 1 193 ? 4.271 -1.460 2.843 1.00 98.56 193 ASP A N 1
ATOM 1465 C CA . ASP A 1 193 ? 4.589 -1.884 1.481 1.00 98.56 193 ASP A CA 1
ATOM 1466 C C . ASP A 1 193 ? 3.367 -2.430 0.725 1.00 98.56 193 ASP A C 1
ATOM 1468 O O . ASP A 1 193 ? 2.348 -2.818 1.304 1.00 98.56 193 ASP A O 1
ATOM 1472 N N . LEU A 1 194 ? 3.492 -2.437 -0.602 1.00 98.69 194 LEU A N 1
ATOM 1473 C CA . LEU A 1 194 ? 2.753 -3.291 -1.518 1.00 98.69 194 LEU A CA 1
ATOM 1474 C C . LEU A 1 194 ? 3.683 -4.434 -1.925 1.00 98.69 194 LEU A C 1
ATOM 1476 O O . LEU A 1 194 ? 4.720 -4.228 -2.560 1.00 98.69 194 LEU A O 1
ATOM 1480 N N . TRP A 1 195 ? 3.305 -5.641 -1.539 1.00 98.06 195 TRP A N 1
ATOM 1481 C CA . TRP A 1 195 ? 4.187 -6.793 -1.460 1.00 98.06 195 TRP A CA 1
ATOM 1482 C C . TRP A 1 195 ? 3.719 -7.930 -2.360 1.00 98.06 195 TRP A C 1
ATOM 1484 O O . TRP A 1 195 ? 2.531 -8.246 -2.410 1.00 98.06 195 TRP A O 1
ATOM 1494 N N . HIS A 1 196 ? 4.666 -8.583 -3.022 1.00 97.12 196 HIS A N 1
ATOM 1495 C CA . HIS A 1 196 ? 4.461 -9.828 -3.746 1.00 97.12 196 HIS A CA 1
ATOM 1496 C C . HIS A 1 196 ? 5.001 -11.012 -2.934 1.00 97.12 196 HIS A C 1
ATOM 1498 O O . HIS A 1 196 ? 6.134 -10.982 -2.453 1.00 97.12 196 HIS A O 1
ATOM 1504 N N . GLU A 1 197 ? 4.208 -12.080 -2.819 1.00 96.50 197 GLU A N 1
ATOM 1505 C CA . GLU A 1 197 ? 4.614 -13.343 -2.192 1.00 96.50 197 GLU A CA 1
ATOM 1506 C C . GLU A 1 197 ? 3.979 -14.529 -2.912 1.00 96.50 197 GLU A C 1
ATOM 1508 O O . GLU A 1 197 ? 2.780 -14.783 -2.781 1.00 96.50 197 GLU A O 1
ATOM 1513 N N . ASN A 1 198 ? 4.780 -15.275 -3.668 1.00 96.31 198 ASN A N 1
ATOM 1514 C CA . ASN A 1 198 ? 4.356 -16.474 -4.393 1.00 96.31 198 ASN A CA 1
ATOM 1515 C C . ASN A 1 198 ? 3.059 -16.268 -5.212 1.00 96.31 198 ASN A C 1
ATOM 1517 O O . ASN A 1 198 ? 2.142 -17.093 -5.185 1.00 96.31 198 ASN A O 1
ATOM 1521 N N . GLY A 1 199 ? 2.964 -15.132 -5.907 1.00 96.19 199 GLY A N 1
ATOM 1522 C CA . GLY A 1 199 ? 1.869 -14.754 -6.794 1.00 96.19 199 GLY A CA 1
ATOM 1523 C C . GLY A 1 199 ? 0.710 -14.089 -6.068 1.00 96.19 199 GLY A C 1
ATOM 1524 O O . GLY A 1 199 ? -0.203 -13.583 -6.721 1.00 96.19 199 GLY A O 1
ATOM 1525 N N . THR A 1 200 ? 0.722 -14.080 -4.734 1.00 98.12 200 THR A N 1
ATOM 1526 C CA . THR A 1 200 ? -0.210 -13.294 -3.924 1.00 98.12 200 THR A CA 1
ATOM 1527 C C . THR A 1 200 ? 0.265 -11.852 -3.826 1.00 98.12 200 THR A C 1
ATOM 1529 O O . THR A 1 200 ? 1.466 -11.577 -3.883 1.00 98.12 200 THR A O 1
ATOM 1532 N N . ILE A 1 201 ? -0.691 -10.939 -3.676 1.00 98.44 201 ILE A N 1
ATOM 1533 C CA . ILE A 1 201 ? -0.423 -9.532 -3.384 1.00 98.44 201 ILE A CA 1
ATOM 1534 C C . ILE A 1 201 ? -0.844 -9.260 -1.951 1.00 98.44 201 ILE A C 1
ATOM 1536 O O . ILE A 1 201 ? -1.953 -9.616 -1.546 1.00 98.44 201 ILE A O 1
ATOM 1540 N N . ALA A 1 202 ? 0.029 -8.616 -1.192 1.00 98.31 202 ALA A N 1
ATOM 1541 C CA . ALA A 1 202 ? -0.221 -8.234 0.180 1.00 98.31 202 ALA A CA 1
ATOM 1542 C C . ALA A 1 202 ? 0.087 -6.759 0.416 1.00 98.31 202 ALA A C 1
ATOM 1544 O O . ALA A 1 202 ? 0.826 -6.128 -0.332 1.00 98.31 202 ALA A O 1
ATOM 1545 N N . VAL A 1 203 ? -0.484 -6.227 1.487 1.00 98.62 203 VAL A N 1
ATOM 1546 C CA . VAL A 1 203 ? -0.101 -4.938 2.055 1.00 98.62 203 VAL A CA 1
ATOM 1547 C C . VAL A 1 203 ? 0.272 -5.153 3.503 1.00 98.62 203 VAL A C 1
ATOM 1549 O O . VAL A 1 203 ? -0.487 -5.792 4.248 1.00 98.62 203 VAL A O 1
ATOM 1552 N N . HIS A 1 204 ? 1.407 -4.587 3.894 1.00 98.56 204 HIS A N 1
ATOM 1553 C CA . HIS A 1 204 ? 1.785 -4.462 5.289 1.00 98.56 204 HIS A CA 1
ATOM 1554 C C . HIS A 1 204 ? 1.632 -3.016 5.768 1.00 98.56 204 HIS A C 1
ATOM 1556 O O . HIS A 1 204 ? 1.917 -2.072 5.036 1.00 98.56 204 HIS A O 1
ATOM 1562 N N . VAL A 1 205 ? 1.192 -2.859 7.017 1.00 98.62 205 VAL A N 1
ATOM 1563 C CA . VAL A 1 205 ? 1.215 -1.598 7.775 1.00 98.62 205 VAL A CA 1
ATOM 1564 C C . VAL A 1 205 ? 1.738 -1.944 9.165 1.00 98.62 205 VAL A C 1
ATOM 1566 O O . VAL A 1 205 ? 1.061 -2.649 9.915 1.00 98.62 205 VAL A O 1
ATOM 1569 N N . ILE A 1 206 ? 2.966 -1.546 9.480 1.00 98.50 206 ILE A N 1
ATOM 1570 C CA . ILE A 1 206 ? 3.754 -2.131 10.568 1.00 98.50 206 ILE A CA 1
ATOM 1571 C C . ILE A 1 206 ? 4.310 -1.036 11.468 1.00 98.50 206 ILE A C 1
ATOM 1573 O O . ILE A 1 206 ? 5.020 -0.145 11.011 1.00 98.50 206 ILE A O 1
ATOM 1577 N N . HIS A 1 207 ? 4.047 -1.163 12.766 1.00 98.44 207 HIS A N 1
ATOM 1578 C CA . HIS A 1 207 ? 4.818 -0.469 13.793 1.00 98.44 207 HIS A CA 1
ATOM 1579 C C . HIS A 1 207 ? 6.014 -1.308 14.255 1.00 98.44 207 HIS A C 1
ATOM 1581 O O . HIS A 1 207 ? 7.125 -0.791 14.368 1.00 98.44 207 HIS A O 1
ATOM 1587 N N . SER A 1 208 ? 5.757 -2.599 14.505 1.00 98.06 208 SER A N 1
ATOM 1588 C CA . SER A 1 208 ? 6.737 -3.622 14.886 1.00 98.06 208 SER A CA 1
ATOM 1589 C C . SER A 1 208 ? 6.226 -5.004 14.463 1.00 98.06 208 SER A C 1
ATOM 1591 O O . SER A 1 208 ? 5.130 -5.427 14.849 1.00 98.06 208 SER A O 1
ATOM 1593 N N . TRP A 1 209 ? 6.976 -5.714 13.627 1.00 96.81 209 TRP A N 1
ATOM 1594 C CA . TRP A 1 209 ? 6.593 -7.034 13.134 1.00 96.81 209 TRP A CA 1
ATOM 1595 C C . TRP A 1 209 ? 7.074 -8.167 14.057 1.00 96.81 209 TRP A C 1
ATOM 1597 O O . TRP A 1 209 ? 8.225 -8.151 14.481 1.00 96.81 209 TRP A O 1
ATOM 1607 N N . PRO A 1 210 ? 6.261 -9.217 14.309 1.00 94.12 210 PRO A N 1
ATOM 1608 C CA . PRO A 1 210 ? 4.855 -9.389 13.917 1.00 94.12 210 PRO A CA 1
ATOM 1609 C C . PRO A 1 210 ? 3.851 -8.888 14.980 1.00 94.12 210 PRO A C 1
ATOM 1611 O O . PRO A 1 210 ? 2.639 -9.055 14.818 1.00 94.12 210 PRO A O 1
ATOM 1614 N N . GLY A 1 211 ? 4.332 -8.338 16.100 1.00 94.56 211 GLY A N 1
ATOM 1615 C CA . GLY A 1 211 ? 3.535 -8.087 17.307 1.00 94.56 211 GLY A CA 1
ATOM 1616 C C . GLY A 1 211 ? 2.561 -6.907 17.230 1.00 94.56 211 GLY A C 1
ATOM 1617 O O . GLY A 1 211 ? 1.566 -6.904 17.953 1.00 94.56 211 GLY A O 1
ATOM 1618 N N . ASN A 1 212 ? 2.814 -5.934 16.354 1.00 97.94 212 ASN A N 1
ATOM 1619 C CA . ASN A 1 212 ? 2.028 -4.710 16.214 1.00 97.94 212 ASN A CA 1
ATOM 1620 C C . ASN A 1 212 ? 1.951 -4.289 14.735 1.00 97.94 212 ASN A C 1
ATOM 1622 O O . ASN A 1 212 ? 2.685 -3.413 14.265 1.00 97.94 212 ASN A O 1
ATOM 1626 N N . ALA A 1 213 ? 1.100 -4.984 13.974 1.00 98.31 213 ALA A N 1
ATOM 1627 C CA . ALA A 1 213 ? 1.048 -4.869 12.523 1.00 98.31 213 ALA A CA 1
ATOM 1628 C C . ALA A 1 213 ? -0.323 -5.220 11.916 1.00 98.31 213 ALA A C 1
ATOM 1630 O O . ALA A 1 213 ? -1.184 -5.880 12.508 1.00 98.31 213 ALA A O 1
ATOM 1631 N N . LEU A 1 214 ? -0.498 -4.822 10.661 1.00 98.62 214 LEU A N 1
ATOM 1632 C CA . LEU A 1 214 ? -1.484 -5.362 9.737 1.00 98.62 214 LEU A CA 1
ATOM 1633 C C . LEU A 1 214 ? -0.746 -6.051 8.588 1.00 98.62 214 LEU A C 1
ATOM 1635 O O . LEU A 1 214 ? 0.190 -5.490 8.027 1.00 98.62 214 LEU A O 1
ATOM 1639 N N . LYS A 1 215 ? -1.210 -7.242 8.208 1.00 98.44 215 LYS A N 1
ATOM 1640 C CA . LYS A 1 215 ? -0.887 -7.876 6.923 1.00 98.44 215 LYS A CA 1
ATOM 1641 C C . LYS A 1 215 ? -2.186 -8.364 6.312 1.00 98.44 215 LYS A C 1
ATOM 1643 O O . LYS A 1 215 ? -2.862 -9.207 6.905 1.00 98.44 215 LYS A O 1
ATOM 1648 N N . VAL A 1 216 ? -2.534 -7.849 5.141 1.00 98.69 216 VAL A N 1
ATOM 1649 C CA . VAL A 1 216 ? -3.704 -8.292 4.375 1.00 98.69 216 VAL A CA 1
ATOM 1650 C C . VAL A 1 216 ? -3.225 -8.784 3.024 1.00 98.69 216 VAL A C 1
ATOM 1652 O O . VAL A 1 216 ? -2.569 -8.035 2.314 1.00 98.69 216 VAL A O 1
ATOM 1655 N N . SER A 1 217 ? -3.537 -10.034 2.688 1.00 98.56 217 SER A N 1
ATOM 1656 C CA . SER A 1 217 ? -3.094 -10.687 1.450 1.00 98.56 217 SER A CA 1
ATOM 1657 C C . SER A 1 217 ? -4.273 -11.231 0.651 1.00 98.56 217 SER A C 1
ATOM 1659 O O . SER A 1 217 ? -5.310 -11.577 1.228 1.00 98.56 217 SER A O 1
ATOM 1661 N N . THR A 1 218 ? -4.135 -11.319 -0.672 1.00 98.62 218 THR A N 1
ATOM 1662 C CA . THR A 1 218 ? -5.082 -12.055 -1.514 1.00 98.62 218 THR A CA 1
ATOM 1663 C C . THR A 1 218 ? -5.191 -13.508 -1.047 1.00 98.62 218 THR A C 1
ATOM 1665 O O . THR A 1 218 ? -4.226 -14.116 -0.591 1.00 98.62 218 THR A O 1
ATOM 1668 N N . ARG A 1 219 ? -6.393 -14.092 -1.135 1.00 97.81 219 ARG A N 1
ATOM 1669 C CA . ARG A 1 219 ? -6.622 -15.474 -0.658 1.00 97.81 219 ARG A CA 1
ATOM 1670 C C . ARG A 1 219 ? -5.884 -16.532 -1.470 1.00 97.81 219 ARG A C 1
ATOM 1672 O O . ARG A 1 219 ? -5.578 -17.600 -0.952 1.00 97.81 219 ARG A O 1
ATOM 1679 N N . THR A 1 220 ? -5.663 -16.242 -2.742 1.00 96.75 220 THR A N 1
ATOM 1680 C CA . THR A 1 220 ? -5.001 -17.114 -3.706 1.00 96.75 220 THR A CA 1
ATOM 1681 C C . THR A 1 220 ? -3.972 -16.304 -4.487 1.00 96.75 220 THR A C 1
ATOM 1683 O O . THR A 1 220 ? -4.064 -15.068 -4.505 1.00 96.75 220 THR A O 1
ATOM 1686 N N . PRO A 1 221 ? -3.012 -16.964 -5.155 1.00 97.50 221 PRO A N 1
ATOM 1687 C CA . PRO A 1 221 ? -2.186 -16.312 -6.158 1.00 97.50 221 PRO A CA 1
ATOM 1688 C C . PRO A 1 221 ? -3.062 -15.650 -7.227 1.00 97.50 221 PRO A C 1
ATOM 1690 O O . PRO A 1 221 ? -4.049 -16.235 -7.679 1.00 97.50 221 PRO A O 1
ATOM 1693 N N . VAL A 1 222 ? -2.717 -14.418 -7.587 1.00 97.25 222 VAL A N 1
ATOM 1694 C CA . VAL A 1 222 ? -3.434 -13.577 -8.556 1.00 97.25 222 VAL A CA 1
ATOM 1695 C C . VAL A 1 222 ? -2.558 -13.183 -9.742 1.00 97.25 222 VAL A C 1
ATOM 1697 O O . VAL A 1 222 ? -3.096 -12.936 -10.817 1.00 97.25 222 VAL A O 1
ATOM 1700 N N . LEU A 1 223 ? -1.231 -13.166 -9.577 1.00 96.31 223 LEU A N 1
ATOM 1701 C CA . LEU A 1 223 ? -0.306 -12.867 -10.667 1.00 96.31 223 LEU A CA 1
ATOM 1702 C C . LEU A 1 223 ? -0.078 -14.089 -11.557 1.00 96.31 223 LEU A C 1
ATOM 1704 O O . LEU A 1 223 ? 0.227 -15.182 -11.070 1.00 96.31 223 LEU A O 1
ATOM 1708 N N . LYS A 1 224 ? -0.170 -13.884 -12.872 1.00 95.44 224 LYS A N 1
ATOM 1709 C CA . LYS A 1 224 ? 0.192 -14.881 -13.880 1.00 95.44 224 LYS A CA 1
ATOM 1710 C C . LYS A 1 224 ? 1.545 -14.521 -14.508 1.00 95.44 224 LYS A C 1
ATOM 1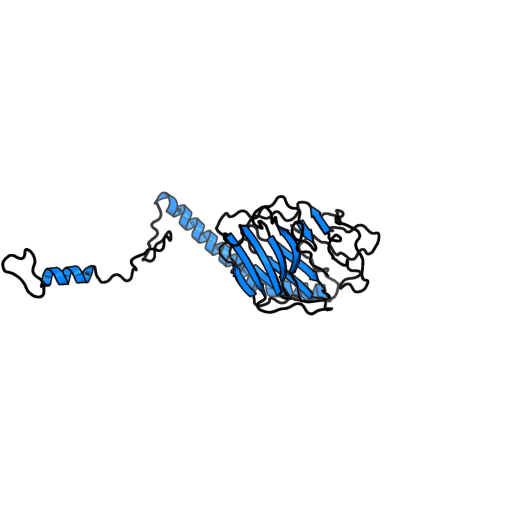712 O O . LYS A 1 224 ? 1.704 -13.390 -14.965 1.00 95.44 224 LYS A O 1
ATOM 1717 N N . PRO A 1 225 ? 2.501 -15.465 -14.574 1.00 95.56 225 PRO A N 1
ATOM 1718 C CA . PRO A 1 225 ? 3.784 -15.227 -15.226 1.00 95.56 225 PRO A CA 1
ATOM 1719 C C . PRO A 1 225 ? 3.625 -14.730 -16.667 1.00 95.56 225 PRO A C 1
ATOM 1721 O O . PRO A 1 225 ? 2.809 -15.261 -17.420 1.00 95.56 225 PRO A O 1
ATOM 1724 N N . GLY A 1 226 ? 4.405 -13.720 -17.047 1.00 94.94 226 GLY A N 1
ATOM 1725 C CA . GLY A 1 226 ? 4.409 -13.125 -18.383 1.00 94.94 226 GLY A CA 1
ATOM 1726 C C . GLY A 1 226 ? 3.192 -12.251 -18.707 1.00 94.94 226 GLY A C 1
ATOM 1727 O O . GLY A 1 226 ? 3.107 -11.737 -19.822 1.00 94.94 226 GLY A O 1
ATOM 1728 N N . VAL A 1 227 ? 2.269 -12.047 -17.764 1.00 95.88 227 VAL A N 1
ATOM 1729 C CA . VAL A 1 227 ? 1.052 -11.249 -17.962 1.00 95.88 227 VAL A CA 1
ATOM 1730 C C . VAL A 1 227 ? 1.130 -9.964 -17.142 1.00 95.88 227 VAL A C 1
ATOM 1732 O O . VAL A 1 227 ? 1.481 -9.988 -15.964 1.00 95.88 227 VAL A O 1
ATOM 1735 N N . TRP A 1 228 ? 0.784 -8.840 -17.771 1.00 96.44 228 TRP A N 1
ATOM 1736 C CA . TRP A 1 228 ? 0.612 -7.566 -17.078 1.00 96.44 228 TRP A CA 1
ATOM 1737 C C . TRP A 1 228 ? -0.650 -7.591 -16.220 1.00 96.44 228 TRP A C 1
ATOM 1739 O O . TRP A 1 228 ? -1.740 -7.832 -16.736 1.00 96.44 228 TRP A O 1
ATOM 1749 N N . HIS A 1 229 ? -0.495 -7.263 -14.943 1.00 97.44 229 HIS A N 1
ATOM 1750 C CA . HIS A 1 229 ? -1.590 -7.049 -14.009 1.00 97.44 229 HIS A CA 1
ATOM 1751 C C . HIS A 1 229 ? -1.483 -5.662 -13.387 1.00 97.44 229 HIS A C 1
ATOM 1753 O O . HIS A 1 229 ? -0.396 -5.221 -13.011 1.00 97.44 229 HIS A O 1
ATOM 1759 N N . HIS A 1 230 ? -2.613 -4.976 -13.247 1.00 97.81 230 HIS A N 1
ATOM 1760 C CA . HIS A 1 230 ? -2.683 -3.779 -12.422 1.00 97.81 230 HIS A CA 1
ATOM 1761 C C . HIS A 1 230 ? -2.980 -4.191 -10.986 1.00 97.81 230 HIS A C 1
ATOM 1763 O O . HIS A 1 230 ? -4.053 -4.724 -10.696 1.00 97.81 230 HIS A O 1
ATOM 1769 N N . VAL A 1 231 ? -2.043 -3.933 -10.082 1.00 98.38 231 VAL A N 1
ATOM 1770 C CA . VAL A 1 231 ? -2.193 -4.217 -8.655 1.00 98.38 231 VAL A CA 1
ATOM 1771 C C . VAL A 1 231 ? -2.409 -2.911 -7.914 1.00 98.38 231 VAL A C 1
ATOM 1773 O O . VAL A 1 231 ? -1.668 -1.952 -8.106 1.00 98.38 231 VAL A O 1
ATOM 1776 N N . PHE A 1 232 ? -3.443 -2.852 -7.080 1.00 98.50 232 PHE A N 1
ATOM 1777 C CA . PHE A 1 232 ? -3.793 -1.627 -6.372 1.00 98.50 232 PHE A CA 1
ATOM 1778 C C . PHE A 1 232 ? -4.315 -1.927 -4.972 1.00 98.50 232 PHE A C 1
ATOM 1780 O O . PHE A 1 232 ? -5.021 -2.914 -4.744 1.00 98.50 232 PHE A O 1
ATOM 1787 N N . ALA A 1 233 ? -3.994 -1.049 -4.032 1.00 98.50 233 ALA A N 1
ATOM 1788 C CA . ALA A 1 233 ? -4.425 -1.138 -2.656 1.00 98.50 233 ALA A CA 1
ATOM 1789 C C . ALA A 1 233 ? -4.918 0.207 -2.125 1.00 98.50 233 ALA A C 1
ATOM 1791 O O . ALA A 1 233 ? -4.403 1.269 -2.467 1.00 98.50 233 ALA A O 1
ATOM 1792 N N . THR A 1 234 ? -5.899 0.142 -1.229 1.00 98.19 234 THR A N 1
ATOM 1793 C CA . THR A 1 234 ? -6.351 1.293 -0.439 1.00 98.19 234 THR A CA 1
ATOM 1794 C C . THR A 1 234 ? -6.262 0.958 1.036 1.00 98.19 234 THR A C 1
ATOM 1796 O O . THR A 1 234 ? -6.709 -0.123 1.427 1.00 98.19 234 THR A O 1
ATOM 1799 N N . TYR A 1 235 ? -5.810 1.906 1.845 1.00 98.38 235 TYR A N 1
ATOM 1800 C CA . TYR A 1 235 ? -5.890 1.880 3.296 1.00 98.38 235 TYR A CA 1
ATOM 1801 C C . TYR A 1 235 ? -6.606 3.135 3.795 1.00 98.38 235 TYR A C 1
ATOM 1803 O O . TYR A 1 235 ? -6.327 4.245 3.357 1.00 98.38 235 TYR A O 1
ATOM 1811 N N . ASN A 1 236 ? -7.558 2.964 4.708 1.00 97.25 236 ASN A N 1
ATOM 1812 C CA . ASN A 1 236 ? -8.419 4.054 5.168 1.00 97.25 236 ASN A CA 1
ATOM 1813 C C . ASN A 1 236 ? -7.982 4.709 6.492 1.00 97.25 236 ASN A C 1
ATOM 1815 O O . ASN A 1 236 ? -8.799 5.411 7.079 1.00 97.25 236 ASN A O 1
ATOM 1819 N N . GLY A 1 237 ? -6.784 4.418 7.014 1.00 97.06 237 GLY A N 1
ATOM 1820 C CA . GLY A 1 237 ? -6.317 4.984 8.290 1.00 97.06 237 GLY A CA 1
ATOM 1821 C C . GLY A 1 237 ? -6.974 4.390 9.545 1.00 97.06 237 GLY A C 1
ATOM 1822 O O . GLY A 1 237 ? -6.781 4.874 10.648 1.00 97.06 237 GLY A O 1
ATOM 1823 N N . SER A 1 238 ? -7.788 3.334 9.439 1.00 96.69 238 SER A N 1
ATOM 1824 C CA . SER A 1 238 ? -8.546 2.839 10.609 1.00 96.69 238 SER A CA 1
ATOM 1825 C C . SER A 1 238 ? -7.724 2.071 11.653 1.00 96.69 238 SER A C 1
ATOM 1827 O O . SER A 1 238 ? -8.257 1.690 12.697 1.00 96.69 238 SER A O 1
ATOM 1829 N N . GLY A 1 239 ? -6.476 1.722 11.351 1.00 96.38 239 GLY A N 1
ATOM 1830 C CA . GLY A 1 239 ? -5.674 0.788 12.140 1.00 96.38 239 GLY A CA 1
ATOM 1831 C C . GLY A 1 239 ? -6.213 -0.647 12.127 1.00 96.38 239 GLY A C 1
ATOM 1832 O O . GLY A 1 239 ? -5.836 -1.462 12.968 1.00 96.38 239 GLY A O 1
ATOM 1833 N N . LYS A 1 240 ? -7.136 -0.983 11.212 1.00 97.69 240 LYS A N 1
ATOM 1834 C CA . LYS A 1 240 ? -7.771 -2.307 11.116 1.00 97.69 240 LYS A CA 1
ATOM 1835 C C . LYS A 1 240 ? -7.554 -2.932 9.748 1.00 97.69 240 LYS A C 1
ATOM 1837 O O . LYS A 1 240 ? -7.674 -2.274 8.720 1.00 97.69 240 LYS A O 1
ATOM 1842 N N . ALA A 1 241 ? -7.384 -4.254 9.730 1.00 97.31 241 ALA A N 1
ATOM 1843 C CA . ALA A 1 241 ? -7.255 -5.026 8.494 1.00 97.31 241 ALA A CA 1
ATOM 1844 C C . ALA A 1 241 ? -8.454 -4.852 7.536 1.00 97.31 241 ALA A C 1
ATOM 1846 O O . ALA A 1 241 ? -8.278 -4.854 6.325 1.00 97.31 241 ALA A O 1
ATOM 1847 N N . ALA A 1 242 ? -9.670 -4.640 8.059 1.00 96.19 242 ALA A N 1
ATOM 1848 C CA . ALA A 1 242 ? -10.862 -4.371 7.244 1.00 96.19 242 ALA A CA 1
ATOM 1849 C C . ALA A 1 242 ? -10.809 -3.024 6.492 1.00 96.19 242 ALA A C 1
ATOM 1851 O O . ALA A 1 242 ? -11.570 -2.813 5.546 1.00 96.19 242 ALA A O 1
ATOM 1852 N N . GLY A 1 243 ? -9.924 -2.120 6.919 1.00 96.62 243 GLY A N 1
ATOM 1853 C CA . GLY A 1 243 ? -9.630 -0.860 6.251 1.00 96.62 243 GLY A CA 1
ATOM 1854 C C . GLY A 1 243 ? -8.748 -0.998 5.012 1.00 96.62 243 GLY A C 1
ATOM 1855 O O . GLY A 1 243 ? -8.670 -0.051 4.234 1.00 96.62 243 GLY A O 1
ATOM 1856 N N . ILE A 1 244 ? -8.119 -2.163 4.815 1.00 98.62 244 ILE A N 1
ATOM 1857 C CA . ILE A 1 244 ? -7.299 -2.470 3.643 1.00 98.62 244 ILE A CA 1
ATOM 1858 C C . ILE A 1 244 ? -8.161 -3.181 2.597 1.00 98.62 244 ILE A C 1
ATOM 1860 O O . ILE A 1 244 ? -8.867 -4.150 2.892 1.00 98.62 244 ILE A O 1
ATOM 1864 N N . LYS A 1 245 ? -8.095 -2.715 1.350 1.00 98.50 245 LYS A N 1
ATOM 1865 C CA . LYS A 1 245 ? -8.723 -3.372 0.195 1.00 98.50 245 LYS A CA 1
ATOM 1866 C C . LYS A 1 245 ? -7.683 -3.570 -0.894 1.00 98.50 245 LYS A C 1
ATOM 1868 O O . LYS A 1 245 ? -6.862 -2.688 -1.112 1.00 98.50 245 LYS A O 1
ATOM 1873 N N . LEU A 1 246 ? -7.770 -4.709 -1.574 1.00 98.69 246 LEU A N 1
ATOM 1874 C CA . LEU A 1 246 ? -6.904 -5.080 -2.686 1.00 98.69 246 LEU A CA 1
ATOM 1875 C C . LEU A 1 246 ? -7.733 -5.182 -3.965 1.00 98.69 246 LEU A C 1
ATOM 1877 O O . LEU A 1 246 ? -8.863 -5.687 -3.942 1.00 98.69 246 LEU A O 1
ATOM 1881 N N . PHE A 1 247 ? -7.156 -4.715 -5.064 1.00 98.50 247 PHE A N 1
ATOM 1882 C CA . PHE A 1 247 ? -7.752 -4.721 -6.389 1.00 98.50 247 PHE A CA 1
ATOM 1883 C C . PHE A 1 247 ? -6.738 -5.257 -7.395 1.00 98.50 247 PHE A C 1
ATOM 1885 O O . PHE A 1 247 ? -5.575 -4.857 -7.372 1.00 98.50 247 PHE A O 1
ATOM 1892 N N . ILE A 1 248 ? -7.197 -6.147 -8.271 1.00 98.31 248 ILE A N 1
ATOM 1893 C CA . ILE A 1 248 ? -6.417 -6.713 -9.371 1.00 98.31 248 ILE A CA 1
ATOM 1894 C C . ILE A 1 248 ? -7.176 -6.408 -10.656 1.00 98.31 248 ILE A C 1
ATOM 1896 O O . ILE A 1 248 ? -8.373 -6.680 -10.738 1.00 98.31 248 ILE A O 1
ATOM 1900 N N . ASP A 1 249 ? -6.506 -5.779 -11.618 1.00 96.38 249 ASP A N 1
ATOM 1901 C CA . ASP A 1 249 ? -7.084 -5.367 -12.904 1.00 96.38 249 ASP A CA 1
ATOM 1902 C C . ASP A 1 249 ? -8.374 -4.541 -12.737 1.00 96.38 249 ASP A C 1
ATOM 1904 O O . ASP A 1 249 ? -9.363 -4.702 -13.449 1.00 96.38 249 ASP A O 1
ATOM 1908 N N . GLY A 1 250 ? -8.374 -3.663 -11.726 1.00 93.62 250 GLY A N 1
ATOM 1909 C CA . GLY A 1 250 ? -9.499 -2.786 -11.384 1.00 93.62 250 GLY A CA 1
ATOM 1910 C C . GLY A 1 250 ? -10.623 -3.454 -10.583 1.00 93.62 250 GLY A C 1
ATOM 1911 O O . GLY A 1 250 ? -11.520 -2.763 -10.103 1.00 93.62 250 GLY A O 1
ATOM 1912 N N . GLN A 1 251 ? -10.579 -4.771 -10.367 1.00 95.50 251 GLN A N 1
ATOM 1913 C CA . GLN A 1 251 ? -11.606 -5.499 -9.622 1.00 95.50 251 GLN A CA 1
ATOM 1914 C C . GLN A 1 251 ? -11.174 -5.763 -8.182 1.00 95.50 251 GLN A C 1
ATOM 1916 O O . GLN A 1 251 ? -10.078 -6.255 -7.924 1.00 95.50 251 GLN A O 1
ATOM 1921 N N . ARG A 1 252 ? -12.058 -5.477 -7.218 1.00 97.44 252 ARG A N 1
ATOM 1922 C CA . ARG A 1 252 ? -11.808 -5.796 -5.807 1.00 97.44 252 ARG A CA 1
ATOM 1923 C C . ARG A 1 252 ? -11.752 -7.311 -5.622 1.00 97.44 252 ARG A C 1
ATOM 1925 O O . ARG A 1 252 ? -12.724 -7.998 -5.928 1.00 97.44 252 ARG A O 1
ATOM 1932 N N . VAL A 1 253 ? -10.672 -7.812 -5.026 1.00 97.50 253 VAL A N 1
ATOM 1933 C CA . VAL A 1 253 ? -10.483 -9.251 -4.799 1.00 97.50 253 VAL A CA 1
ATOM 1934 C C . VAL A 1 253 ? -10.698 -9.652 -3.334 1.00 97.50 253 VAL A C 1
ATOM 1936 O O . VAL A 1 253 ? -10.486 -8.843 -2.422 1.00 97.50 253 VAL A O 1
ATOM 1939 N N . PRO A 1 254 ? -11.113 -10.905 -3.062 1.00 97.06 254 PRO A N 1
ATOM 1940 C CA . PRO A 1 254 ? -11.148 -11.442 -1.708 1.00 97.06 254 PRO A CA 1
ATOM 1941 C C . PRO A 1 254 ? -9.755 -11.472 -1.068 1.00 97.06 254 PRO A C 1
ATOM 1943 O O . PRO A 1 254 ? -8.795 -11.984 -1.648 1.00 97.06 254 PRO A O 1
ATOM 1946 N N . ALA A 1 255 ? -9.673 -10.995 0.172 1.00 97.69 255 ALA A N 1
ATOM 1947 C CA . ALA A 1 255 ? -8.439 -10.950 0.946 1.00 97.69 255 ALA A CA 1
ATOM 1948 C C . ALA A 1 255 ? -8.613 -11.597 2.330 1.00 97.69 255 ALA A C 1
ATOM 1950 O O . ALA A 1 255 ? -9.736 -11.771 2.823 1.00 97.69 255 ALA A O 1
ATOM 1951 N N . THR A 1 256 ? -7.492 -11.956 2.944 1.00 97.94 256 THR A N 1
ATOM 1952 C CA . THR A 1 256 ? -7.391 -12.491 4.302 1.00 97.94 256 THR A CA 1
ATOM 1953 C C . THR A 1 256 ? -6.475 -11.601 5.127 1.00 97.94 256 THR A C 1
ATOM 1955 O O . THR A 1 256 ? -5.389 -11.229 4.688 1.00 97.94 256 THR A O 1
ATOM 1958 N N . ALA A 1 257 ? -6.911 -11.283 6.344 1.00 97.31 257 ALA A N 1
ATOM 1959 C CA . ALA A 1 257 ? -6.059 -10.663 7.346 1.00 97.31 257 ALA A CA 1
ATOM 1960 C C . ALA A 1 257 ? -5.160 -11.737 7.971 1.00 97.31 257 ALA A C 1
ATOM 1962 O O . ALA A 1 257 ? -5.650 -12.590 8.709 1.00 97.31 257 ALA A O 1
ATOM 1963 N N . VAL A 1 258 ? -3.868 -11.694 7.656 1.00 95.88 258 VAL A N 1
ATOM 1964 C CA . VAL A 1 258 ? -2.840 -12.576 8.226 1.00 95.88 258 VAL A CA 1
ATOM 1965 C C . VAL A 1 258 ? -2.423 -12.060 9.604 1.00 95.88 258 VAL A C 1
ATOM 1967 O O . VAL A 1 258 ? -2.383 -12.824 10.563 1.00 95.88 258 VAL A O 1
ATOM 1970 N N . THR A 1 259 ? -2.232 -10.743 9.720 1.00 95.31 259 THR A N 1
ATOM 1971 C CA . THR A 1 259 ? -1.946 -10.046 10.983 1.00 95.31 259 THR A CA 1
ATOM 1972 C C . THR A 1 259 ? -2.922 -8.878 11.138 1.00 95.31 259 THR A C 1
ATOM 1974 O O . THR A 1 259 ? -3.261 -8.221 10.150 1.00 95.31 259 THR A O 1
ATOM 1977 N N . LYS A 1 260 ? -3.440 -8.647 12.352 1.00 95.94 260 LYS A N 1
ATOM 1978 C CA . LYS A 1 260 ? -4.524 -7.674 12.618 1.00 95.94 260 LYS A CA 1
ATOM 1979 C C . LYS A 1 260 ? -4.463 -7.031 14.013 1.00 95.94 260 LYS A C 1
ATOM 1981 O O . LYS A 1 260 ? -5.505 -6.728 14.594 1.00 95.94 260 LYS A O 1
ATOM 1986 N N . ASN A 1 261 ? -3.263 -6.891 14.566 1.00 95.94 261 ASN A N 1
ATOM 1987 C CA . ASN A 1 261 ? -3.006 -6.493 15.954 1.00 95.94 261 ASN A CA 1
ATOM 1988 C C . ASN A 1 261 ? -2.449 -5.065 16.091 1.00 95.94 261 ASN A C 1
ATOM 1990 O O . ASN A 1 261 ? -2.020 -4.710 17.184 1.00 95.94 261 ASN A O 1
ATOM 1994 N N . LEU A 1 262 ? -2.490 -4.246 15.029 1.00 97.31 262 LEU A N 1
ATOM 1995 C CA . LEU A 1 262 ? -2.035 -2.855 15.093 1.00 97.31 262 LEU A CA 1
ATOM 1996 C C . LEU A 1 262 ? -2.787 -2.068 16.185 1.00 97.31 262 LEU A C 1
ATOM 1998 O O . LEU A 1 262 ? -4.025 -1.999 16.189 1.00 97.31 262 LEU A O 1
ATOM 2002 N N . THR A 1 263 ? -2.038 -1.508 17.132 1.00 96.56 263 THR A N 1
ATOM 2003 C CA . THR A 1 263 ? -2.582 -0.766 18.272 1.00 96.56 263 THR A CA 1
ATOM 2004 C C . THR A 1 263 ? -2.926 0.674 17.879 1.00 96.56 263 THR A C 1
ATOM 2006 O O . THR A 1 263 ? -2.232 1.262 17.050 1.00 96.56 263 THR A O 1
ATOM 2009 N N . PRO A 1 264 ? -3.965 1.291 18.469 1.00 94.06 264 PRO A N 1
ATOM 2010 C CA . PRO A 1 264 ? -4.235 2.715 18.267 1.00 94.06 264 PRO A CA 1
ATOM 2011 C C . PRO A 1 264 ? -3.016 3.581 18.620 1.00 94.06 264 PRO A C 1
ATOM 2013 O O . PRO A 1 264 ? -2.364 3.323 19.631 1.00 94.06 264 PRO A O 1
ATOM 2016 N N . GLY A 1 265 ? -2.712 4.587 17.796 1.00 92.31 265 GLY A N 1
ATOM 2017 C CA . GLY A 1 265 ? -1.569 5.490 17.992 1.00 92.31 265 GLY A CA 1
ATOM 2018 C C . GLY A 1 265 ? -0.195 4.876 17.697 1.00 92.31 265 GLY A C 1
ATOM 2019 O O . GLY A 1 265 ? 0.819 5.508 17.975 1.00 92.31 265 GLY A O 1
ATOM 2020 N N . ALA A 1 266 ? -0.135 3.652 17.160 1.00 96.88 266 ALA A N 1
ATOM 2021 C CA . ALA A 1 266 ? 1.127 3.053 16.744 1.00 96.88 266 ALA A CA 1
ATOM 2022 C C . ALA A 1 266 ? 1.746 3.856 15.593 1.00 96.88 266 ALA A C 1
ATOM 2024 O O . ALA A 1 266 ? 1.055 4.142 14.617 1.00 96.88 266 ALA A O 1
ATOM 2025 N N . THR A 1 267 ? 3.034 4.189 15.684 1.00 98.00 267 THR A N 1
ATOM 2026 C CA . THR A 1 267 ? 3.698 4.908 14.591 1.00 98.00 267 THR A CA 1
ATOM 2027 C C . THR A 1 267 ? 4.121 3.965 13.471 1.00 98.00 267 THR A C 1
ATOM 2029 O O . THR A 1 267 ? 4.678 2.901 13.748 1.00 98.00 267 THR A O 1
ATOM 2032 N N . ILE A 1 268 ? 3.891 4.341 12.216 1.00 98.25 268 ILE A N 1
ATOM 2033 C CA . ILE A 1 268 ? 4.468 3.637 11.054 1.00 98.25 268 ILE A CA 1
ATOM 2034 C C . ILE A 1 268 ? 5.477 4.501 10.291 1.00 98.25 268 ILE A C 1
ATOM 2036 O O . ILE A 1 268 ? 5.962 4.076 9.244 1.00 98.25 268 ILE A O 1
ATOM 2040 N N . ARG A 1 269 ? 5.817 5.686 10.813 1.00 98.00 269 ARG A N 1
ATOM 2041 C CA . ARG A 1 269 ? 6.830 6.555 10.208 1.00 98.00 269 ARG A CA 1
ATOM 2042 C C . ARG A 1 269 ? 8.195 5.889 10.191 1.00 98.00 269 ARG A C 1
ATOM 2044 O O . ARG A 1 269 ? 8.558 5.137 11.103 1.00 98.00 269 ARG A O 1
ATOM 2051 N N . SER A 1 270 ? 8.963 6.192 9.157 1.00 95.31 270 SER A N 1
ATOM 2052 C CA . SER A 1 270 ? 10.307 5.664 8.970 1.00 95.31 270 SER A CA 1
ATOM 2053 C C . SER A 1 270 ? 11.182 6.656 8.216 1.00 95.31 270 SER A C 1
ATOM 2055 O O . SER A 1 270 ? 10.732 7.299 7.273 1.00 95.31 270 SER A O 1
ATOM 2057 N N . GLU A 1 271 ? 12.460 6.725 8.588 1.00 93.81 271 GLU A N 1
ATOM 2058 C CA . GLU A 1 271 ? 13.471 7.540 7.899 1.00 93.81 271 GLU A CA 1
ATOM 2059 C C . GLU A 1 271 ? 13.973 6.893 6.594 1.00 93.81 271 GLU A C 1
ATOM 2061 O O . GLU A 1 271 ? 14.731 7.501 5.838 1.00 93.81 271 GLU A O 1
ATOM 2066 N N . THR A 1 272 ? 13.568 5.651 6.301 1.00 95.06 272 THR A N 1
ATOM 2067 C CA . THR A 1 272 ? 13.928 5.000 5.038 1.00 95.06 272 THR A CA 1
ATOM 2068 C C . THR A 1 272 ? 13.184 5.655 3.872 1.00 95.06 272 THR A C 1
ATOM 2070 O O . THR A 1 272 ? 11.992 5.941 3.994 1.00 95.06 272 THR A O 1
ATOM 2073 N N . PRO A 1 273 ? 13.823 5.857 2.710 1.00 95.81 273 PRO A N 1
ATOM 2074 C CA . PRO A 1 273 ? 13.135 6.453 1.579 1.00 95.81 273 PRO A CA 1
ATOM 2075 C C . PRO A 1 273 ? 12.138 5.477 0.945 1.00 95.81 273 PRO A C 1
ATOM 2077 O O . PRO A 1 273 ? 12.285 4.248 1.012 1.00 95.81 273 PRO A O 1
ATOM 2080 N N . LEU A 1 274 ? 11.140 6.049 0.276 1.00 97.31 274 LEU A N 1
ATOM 2081 C CA . LEU A 1 274 ? 10.207 5.325 -0.575 1.00 97.31 274 LEU A CA 1
ATOM 2082 C C . LEU A 1 274 ? 10.940 4.746 -1.785 1.00 97.31 274 LEU A C 1
ATOM 2084 O O . LEU A 1 274 ? 11.728 5.431 -2.440 1.00 97.31 274 LEU A O 1
ATOM 2088 N N . ARG A 1 275 ? 10.655 3.485 -2.103 1.00 97.38 275 ARG A N 1
ATOM 2089 C CA . ARG A 1 275 ? 11.262 2.753 -3.215 1.00 97.38 275 ARG A CA 1
ATOM 2090 C C . ARG A 1 275 ? 10.213 2.045 -4.059 1.00 97.38 275 ARG A C 1
ATOM 2092 O O . ARG A 1 275 ? 9.192 1.591 -3.542 1.00 97.38 275 ARG A O 1
ATOM 2099 N N . ILE A 1 276 ? 10.506 1.916 -5.349 1.00 97.62 276 ILE A N 1
ATOM 2100 C CA . ILE A 1 276 ? 9.817 1.022 -6.284 1.00 97.62 276 ILE A CA 1
ATOM 2101 C C . ILE A 1 276 ? 10.784 -0.115 -6.623 1.00 97.62 276 ILE A C 1
ATOM 2103 O O . ILE A 1 276 ? 11.940 0.121 -6.984 1.00 97.62 276 ILE A O 1
ATOM 2107 N N . GLY A 1 277 ? 10.306 -1.351 -6.497 1.00 96.75 277 GLY A N 1
ATOM 2108 C CA . GLY A 1 277 ? 11.072 -2.561 -6.793 1.00 96.75 277 GLY A CA 1
ATOM 2109 C C . GLY A 1 277 ? 11.940 -3.094 -5.654 1.00 96.75 277 GLY A C 1
ATOM 2110 O O . GLY A 1 277 ? 12.700 -4.029 -5.883 1.00 96.75 277 GLY A O 1
ATOM 2111 N N . GLN A 1 278 ? 11.891 -2.519 -4.449 1.00 95.69 278 GLN A N 1
ATOM 2112 C CA . GLN A 1 278 ? 12.745 -2.940 -3.332 1.00 95.69 278 GLN A CA 1
ATOM 2113 C C . GLN A 1 278 ? 12.164 -2.561 -1.975 1.00 95.69 278 GLN A C 1
ATOM 2115 O O . GLN A 1 278 ? 11.545 -1.506 -1.838 1.00 95.69 278 GLN A O 1
ATOM 2120 N N . ARG A 1 279 ? 12.448 -3.371 -0.948 1.00 93.69 279 ARG A N 1
ATOM 2121 C CA . ARG A 1 279 ? 12.183 -3.041 0.457 1.00 93.69 279 ARG A CA 1
ATOM 2122 C C . ARG A 1 279 ? 13.494 -2.861 1.208 1.00 93.69 279 ARG A C 1
ATOM 2124 O O . ARG A 1 279 ? 14.282 -3.791 1.282 1.00 93.69 279 ARG A O 1
ATOM 2131 N N . SER A 1 280 ? 13.704 -1.723 1.870 1.00 89.88 280 SER A N 1
ATOM 2132 C CA . SER A 1 280 ? 14.946 -1.501 2.629 1.00 89.88 280 SER A CA 1
ATOM 2133 C C . SER A 1 280 ? 16.182 -1.776 1.742 1.00 89.88 280 SER A C 1
ATOM 2135 O O . SER A 1 280 ? 16.270 -1.233 0.640 1.00 89.88 280 SER A O 1
ATOM 2137 N N . GLN A 1 281 ? 17.107 -2.626 2.193 1.00 87.44 281 GLN A N 1
ATOM 2138 C CA . GLN A 1 281 ? 18.334 -3.023 1.497 1.00 87.44 281 GLN A CA 1
ATOM 2139 C C . GLN A 1 281 ? 18.211 -4.361 0.738 1.00 87.44 281 GLN A C 1
ATOM 2141 O O . GLN A 1 281 ? 19.192 -4.823 0.161 1.00 87.44 281 GLN A O 1
ATOM 2146 N N . ASP A 1 282 ? 17.045 -5.014 0.752 1.00 86.44 282 ASP A N 1
ATOM 2147 C CA . ASP A 1 282 ? 16.843 -6.366 0.215 1.00 86.44 282 ASP A CA 1
ATOM 2148 C C . ASP A 1 282 ? 15.420 -6.552 -0.379 1.00 86.44 282 ASP A C 1
ATOM 2150 O O . ASP A 1 282 ? 14.750 -5.588 -0.748 1.00 86.44 282 ASP A O 1
ATOM 2154 N N . GLN A 1 283 ? 14.965 -7.806 -0.527 1.00 92.38 283 GLN A N 1
ATOM 2155 C CA . GLN A 1 283 ? 13.603 -8.159 -0.972 1.00 92.38 283 GLN A CA 1
ATOM 2156 C C . GLN A 1 283 ? 13.161 -7.409 -2.237 1.00 92.38 283 GLN A C 1
ATOM 2158 O O . GLN A 1 283 ? 12.139 -6.712 -2.280 1.00 92.38 283 GLN A O 1
ATOM 2163 N N . VAL A 1 284 ? 13.992 -7.545 -3.263 1.00 95.06 284 VAL A N 1
ATOM 2164 C CA . VAL A 1 284 ? 13.800 -6.920 -4.565 1.00 95.06 284 VAL A CA 1
ATOM 2165 C C . VAL A 1 284 ? 12.653 -7.601 -5.298 1.00 95.06 284 VAL A C 1
ATOM 2167 O O . VAL A 1 284 ? 12.546 -8.825 -5.314 1.00 95.06 284 VAL A O 1
ATOM 2170 N N . PHE A 1 285 ? 11.791 -6.799 -5.909 1.00 94.44 285 PHE A N 1
ATOM 2171 C CA . PHE A 1 285 ? 10.770 -7.297 -6.814 1.00 94.44 285 PHE A CA 1
ATOM 2172 C C . PHE A 1 285 ? 11.360 -7.408 -8.217 1.00 94.44 285 PHE A C 1
ATOM 2174 O O . PHE A 1 285 ? 11.634 -6.399 -8.862 1.00 94.44 285 PHE A O 1
ATOM 2181 N N . GLU A 1 286 ? 11.581 -8.646 -8.654 1.00 90.88 286 GLU A N 1
ATOM 2182 C CA . GLU A 1 286 ? 12.074 -8.950 -9.995 1.00 90.88 286 GLU A CA 1
ATOM 2183 C C . GLU A 1 286 ? 10.914 -8.972 -10.997 1.00 90.88 286 GLU A C 1
ATOM 2185 O O . GLU A 1 286 ? 10.014 -9.818 -10.906 1.00 90.88 286 GLU A O 1
ATOM 2190 N N . ALA A 1 287 ? 10.937 -8.026 -11.935 1.00 82.12 287 ALA A N 1
ATOM 2191 C CA . ALA A 1 287 ? 9.866 -7.776 -12.898 1.00 82.12 287 ALA A CA 1
ATOM 2192 C C . ALA A 1 287 ? 10.411 -7.264 -14.228 1.00 82.12 287 ALA A C 1
ATOM 2194 O O . ALA A 1 287 ? 11.324 -6.408 -14.188 1.00 82.12 287 ALA A O 1
#

Foldseek 3Di:
DPADDPPDPDGPCRVVVVVVVVVPDPFDPDQPPDPQGPDDDDDDDDPVCPVVVVVVVVVVVVVVVVVVVCVVPVVVVVVVQVVCVVVVNDDPCPPLVVPQFDFPQAPAPPDFTARPSVRDGKDWQAHWHWDQPDPNGIHTFWDQSGWIFDAPPDQDWLQDKDKDKDWDAAQFLADKAFQKWDFDVVQQGQAWTFMRHSQKTWIKHDLHPPQAIWIKIFPDRDHDHRDIKIWMWIANSPLANVRIWIDINNHTGDIDTPGGRHDPPRTRGDNGTMIGQHDHNDRGNGD

Sequence (287 aa):
ECHDHKFDPLTMQDYYSMAAFFRNTTQGAFDGNVRDGKGPVVRVPLGEDLERKAALDNQIAAAQQAKEQHRSQAGKPFEQWLTAVASGDGQPVVATEDLLVHAPLMEGANKDLLNLATNTSLKTTGPINWTPEGRLGSAPELKPGSTIELGDLGDFESDQSFSLGAWVKTNTAKGTGAIIARMDQSQEHRGWDLWHENGTIAVHVIHSWPGNALKVSTRTPVLKPGVWHHVFATYNGSGKAAGIKLFIDGQRVPATAVTKNLTPGATIRSETPLRIGQRSQDQVFEA

Secondary structure (DSSP, 8-state):
--S--TT-SS-HHHHHHHHHHHS-----S---S-TT-SS-------TTHHHHHHHHHHHHHHHHHHHHHHHHHSHHHHHHHHHHHHTTSS------TT----------TTS--EETTTTEEPEESSPPEEES--SSS-EEEPBTTB-EEEETTT---TTSEEEEEEEE--S-S-SEEEEEEEEEGGGTTEEEEEEEETTEEEEEEEEETTTEEEEEEESS----TT--EEEEEEEESSSSGGGEEEEETTEE--EEEEEE-PPTT-----SSPEEES-BTTB-B---